Protein AF-A0A1E1MUQ5-F1 (afdb_monomer_lite)

Foldseek 3Di:
DDDPCVQWDPQQALQIWGPLQPQPAAQADPVQRFGDDDDPPDCRLVVCCVVFNDADWDDDRAAIEGAHPDADPPHRCDHRSGGYAYHHPPDDADQLAAPAQLAAQPDDALAQPADDGAQADGDLVSQLSQVVSCVVPAQFFKWKDFRAEIETEGDEPPVDDGDRNSDHCAYRNGGYGYHHDPDDSQVSNQVSPPDPQDDDQDFADPPRGAQHWDQDPQQWIKHFGIKMWGDDDDDPDDDDDDDRSSNTDITTTIDTRDGSPPDD

Sequence (264 aa):
MDSKSAKWENPSGWGARRVHDKAPFSLWDEKTRQYRMPSAKSDEMKWIQENFGDGEIGMSGWYIQIPTSTPPTPLPLTLGCTPVLFLAPGQDYWEPIPPLSYSNPRLPDPCPDIQWPGMTFPSPSQNSDILTALQSLANVKEIIYMPNRNIIVLDHGDGRTYGWKSLPGIVARRTALWHHDERAFEDVMRDLLEGDERRELLEGEEEIKQGSWDEQADGMSLLTFGRRCRKPERGGEKGGDEISYGEWEVSSISMVLGVVDETT

Radius of gyration: 19.78 Å; chains: 1; bounding box: 55×34×63 Å

Secondary structure (DSSP, 8-state):
--SGGGTEESTBSTT-EETT---SS--EETTTTEE-PPPTTSHHHHHHHHHH-SPPPEE-SS-EEEE-SS--SS--SEETTEEEEEE-TT--------SS--EETTSPPS-TT----TTS---HHHHHHHHHHHHTT--EEEEEE-SSEEEEEEPTTSS--PPTT-EESEETTEEEEEE-SSS-HHHHHHHHT-SS------EE-TT--TTBEEE-TTSEEEEEEEEEEE-----S-TTPPPPPGGG-EEEEEEEEEEE-----

pLDDT: mean 81.24, std 14.63, range [37.5, 97.44]

Organism: Rhynchosporium secalis (NCBI:txid38038)

Structure (mmCIF, N/CA/C/O backbone):
data_AF-A0A1E1MUQ5-F1
#
_entry.id   AF-A0A1E1MUQ5-F1
#
loop_
_atom_site.group_PDB
_atom_site.id
_atom_site.type_symbol
_atom_site.label_atom_id
_atom_site.label_alt_id
_atom_site.label_comp_id
_atom_site.label_asym_id
_atom_site.label_entity_id
_atom_site.label_seq_id
_atom_site.pdbx_PDB_ins_code
_atom_site.Cartn_x
_atom_site.Cartn_y
_atom_site.Cartn_z
_atom_site.occupancy
_atom_site.B_iso_or_equiv
_atom_site.auth_seq_id
_atom_site.auth_comp_id
_atom_site.auth_asym_id
_atom_site.auth_atom_id
_atom_site.pdbx_PDB_model_num
ATOM 1 N N . MET A 1 1 ? 27.981 11.235 4.464 1.00 38.78 1 MET A N 1
ATOM 2 C CA . MET A 1 1 ? 27.262 12.108 3.517 1.00 38.78 1 MET A CA 1
ATOM 3 C C . MET A 1 1 ? 28.204 12.261 2.330 1.00 38.78 1 MET A C 1
ATOM 5 O O . MET A 1 1 ? 29.230 12.890 2.511 1.00 38.78 1 MET A O 1
ATOM 9 N N . ASP A 1 2 ? 28.109 11.554 1.203 1.00 39.59 2 ASP A N 1
ATOM 10 C CA . ASP A 1 2 ? 26.955 10.977 0.511 1.00 39.59 2 ASP A CA 1
ATOM 11 C C . ASP A 1 2 ? 27.385 9.787 -0.372 1.00 39.59 2 ASP A C 1
ATOM 13 O O . ASP A 1 2 ? 28.144 9.971 -1.318 1.00 39.59 2 ASP A O 1
ATOM 17 N N . SER A 1 3 ? 26.893 8.573 -0.098 1.00 48.72 3 SER A N 1
ATOM 18 C CA . SER A 1 3 ? 26.922 7.463 -1.075 1.00 48.72 3 SER A CA 1
ATOM 19 C C . SER A 1 3 ? 25.519 7.074 -1.557 1.00 48.72 3 SER A C 1
ATOM 21 O O . SER A 1 3 ? 25.372 6.600 -2.679 1.00 48.72 3 SER A O 1
ATOM 23 N N . LYS A 1 4 ? 24.470 7.355 -0.765 1.00 49.81 4 LYS A N 1
ATOM 24 C CA . LYS A 1 4 ? 23.070 7.100 -1.149 1.00 49.81 4 LYS A CA 1
ATOM 25 C C . LYS A 1 4 ? 22.570 8.018 -2.284 1.00 49.81 4 LYS A C 1
ATOM 27 O O . LYS A 1 4 ? 21.715 7.594 -3.052 1.00 49.81 4 LYS A O 1
ATOM 32 N N . SER A 1 5 ? 23.115 9.234 -2.448 1.00 53.44 5 SER A N 1
ATOM 33 C CA . SER A 1 5 ? 22.655 10.184 -3.485 1.00 53.44 5 SER A CA 1
ATOM 34 C C . SER A 1 5 ? 23.069 9.817 -4.915 1.00 53.44 5 SER A C 1
ATOM 36 O O . SER A 1 5 ? 22.445 10.283 -5.860 1.00 53.44 5 SER A O 1
ATOM 38 N N . ALA A 1 6 ? 24.091 8.973 -5.099 1.00 65.94 6 ALA A N 1
ATOM 39 C CA . ALA A 1 6 ? 24.572 8.603 -6.434 1.00 65.94 6 ALA A CA 1
ATOM 40 C C . ALA A 1 6 ? 23.678 7.565 -7.136 1.00 65.94 6 ALA A C 1
ATOM 42 O O . ALA A 1 6 ? 23.732 7.429 -8.357 1.00 65.94 6 ALA A O 1
ATOM 43 N N . LYS A 1 7 ? 22.870 6.822 -6.370 1.00 83.44 7 LYS A N 1
ATOM 44 C CA . LYS A 1 7 ? 22.065 5.700 -6.876 1.00 83.44 7 LYS A CA 1
ATOM 45 C C . LYS A 1 7 ? 20.596 6.046 -7.084 1.00 83.44 7 LYS A C 1
ATOM 47 O O . LYS A 1 7 ? 19.920 5.359 -7.846 1.00 83.44 7 LYS A O 1
ATOM 52 N N . TRP A 1 8 ? 20.116 7.099 -6.430 1.00 86.75 8 TRP A N 1
ATOM 53 C CA . TRP A 1 8 ? 18.714 7.486 -6.424 1.00 86.75 8 TRP A CA 1
ATOM 54 C C . TRP A 1 8 ? 18.555 8.974 -6.679 1.00 86.75 8 TRP A C 1
ATOM 56 O O . TRP A 1 8 ? 19.151 9.807 -5.997 1.00 86.75 8 TRP A O 1
ATOM 66 N N . GLU A 1 9 ? 17.652 9.306 -7.585 1.00 87.50 9 GLU A N 1
ATOM 67 C CA . GLU A 1 9 ? 17.048 10.624 -7.633 1.00 87.50 9 GLU A CA 1
ATOM 68 C C . GLU A 1 9 ? 15.865 10.625 -6.662 1.00 87.50 9 GLU A C 1
ATOM 70 O O . GLU A 1 9 ? 14.945 9.818 -6.782 1.00 87.50 9 GLU A O 1
ATOM 75 N N . ASN A 1 10 ? 15.890 11.542 -5.695 1.00 80.88 10 ASN A N 1
ATOM 76 C CA . ASN A 1 10 ? 14.795 11.768 -4.749 1.00 80.88 10 ASN A CA 1
ATOM 77 C C . ASN A 1 10 ? 14.410 10.540 -3.873 1.00 80.88 10 ASN A C 1
ATOM 79 O O . ASN A 1 10 ? 13.231 10.199 -3.787 1.00 80.88 10 ASN A O 1
ATOM 83 N N . PRO A 1 11 ? 15.365 9.883 -3.176 1.00 78.25 11 PRO A N 1
ATOM 84 C CA . PRO A 1 11 ? 15.139 8.607 -2.470 1.00 78.25 11 PRO A CA 1
ATOM 85 C C . PRO A 1 11 ? 14.120 8.656 -1.320 1.00 78.25 11 PRO A C 1
ATOM 87 O O . PRO A 1 11 ? 13.684 7.613 -0.843 1.00 78.25 11 PRO A O 1
ATOM 90 N N . SER A 1 12 ? 13.756 9.848 -0.840 1.00 77.00 12 SER A N 1
ATOM 91 C CA . SER A 1 12 ? 12.878 10.043 0.323 1.00 77.00 12 SER A CA 1
ATOM 92 C C . SER A 1 12 ? 11.396 10.200 -0.035 1.00 77.00 12 SER A C 1
ATOM 94 O O . SER A 1 12 ? 10.663 10.891 0.679 1.00 77.00 12 SER A O 1
ATOM 96 N N . GLY A 1 13 ? 10.939 9.625 -1.148 1.00 83.44 13 GLY A N 1
ATOM 97 C CA . GLY A 1 13 ? 9.541 9.752 -1.533 1.00 83.44 13 GLY A CA 1
ATOM 98 C C . GLY A 1 13 ? 9.112 8.890 -2.709 1.00 83.44 13 GLY A C 1
ATOM 99 O O . GLY A 1 13 ? 9.912 8.328 -3.445 1.00 83.44 13 GLY A O 1
ATOM 100 N N . TRP A 1 14 ? 7.799 8.853 -2.905 1.00 88.50 14 TRP A N 1
ATOM 101 C CA . TRP A 1 14 ? 7.129 8.020 -3.901 1.00 88.50 14 TRP A CA 1
ATOM 102 C C . TRP A 1 14 ? 7.519 8.297 -5.361 1.00 88.50 14 TRP A C 1
ATOM 104 O O . TRP A 1 14 ? 7.331 7.446 -6.211 1.00 88.50 14 TRP A O 1
ATOM 114 N N . GLY A 1 15 ? 8.103 9.455 -5.665 1.00 90.56 15 GLY A N 1
ATOM 115 C CA . GLY A 1 15 ? 8.639 9.756 -6.995 1.00 90.56 15 GLY A CA 1
ATOM 116 C C . GLY A 1 15 ? 10.102 9.355 -7.199 1.00 90.56 15 GLY A C 1
ATOM 117 O O . GLY A 1 15 ? 10.718 9.849 -8.145 1.00 90.56 15 GLY A O 1
ATOM 118 N N . ALA A 1 16 ? 10.687 8.556 -6.301 1.00 91.75 16 ALA A N 1
ATOM 119 C CA . ALA A 1 16 ? 12.088 8.165 -6.389 1.00 91.75 16 ALA A CA 1
ATOM 120 C C . ALA A 1 16 ? 12.381 7.443 -7.709 1.00 91.75 16 ALA A C 1
ATOM 122 O O . ALA A 1 16 ? 11.600 6.612 -8.174 1.00 91.75 16 ALA A O 1
ATOM 123 N N . ARG A 1 17 ? 13.538 7.742 -8.299 1.00 93.06 17 ARG A N 1
ATOM 124 C CA . ARG A 1 17 ? 14.027 7.078 -9.507 1.00 93.06 17 ARG A CA 1
ATOM 125 C C . ARG A 1 17 ? 15.388 6.468 -9.242 1.00 93.06 17 ARG A C 1
ATOM 127 O O . ARG A 1 17 ? 16.323 7.166 -8.850 1.00 93.06 17 ARG A O 1
ATOM 134 N N . ARG A 1 18 ? 15.515 5.169 -9.483 1.00 91.06 18 ARG A N 1
ATOM 135 C CA . ARG A 1 18 ? 16.802 4.480 -9.418 1.00 91.06 18 ARG A CA 1
ATOM 136 C C . ARG A 1 18 ? 17.665 4.845 -10.623 1.00 91.06 18 ARG A C 1
ATOM 138 O O . ARG A 1 18 ? 17.168 5.000 -11.730 1.00 91.06 18 ARG A O 1
ATOM 145 N N . VAL A 1 19 ? 18.983 4.859 -10.458 1.00 90.62 19 VAL A N 1
ATOM 146 C CA . VAL A 1 19 ? 19.954 5.103 -11.544 1.00 90.62 19 VAL A CA 1
ATOM 147 C C . VAL A 1 19 ? 19.811 4.149 -12.745 1.00 90.62 19 VAL A C 1
ATOM 149 O O . VAL A 1 19 ? 20.173 4.494 -13.875 1.00 90.62 19 VAL A O 1
ATOM 152 N N . HIS A 1 20 ? 19.282 2.947 -12.521 1.00 90.62 20 HIS A N 1
ATOM 153 C CA . HIS A 1 20 ? 19.051 1.928 -13.547 1.00 90.62 20 HIS A CA 1
ATOM 154 C C . HIS A 1 20 ? 17.674 2.043 -14.221 1.00 90.62 20 HIS A C 1
ATOM 156 O O . HIS A 1 20 ? 17.444 1.393 -15.236 1.00 90.62 20 HIS A O 1
ATOM 162 N N . ASP A 1 21 ? 16.798 2.924 -13.739 1.00 93.19 21 ASP A N 1
ATOM 163 C CA . ASP A 1 21 ? 15.549 3.280 -14.405 1.00 93.19 21 ASP A CA 1
ATOM 164 C C . ASP A 1 21 ? 15.837 4.175 -15.620 1.00 93.19 21 ASP A C 1
ATOM 166 O O . ASP A 1 21 ? 16.020 5.392 -15.516 1.00 93.19 21 ASP A O 1
ATOM 170 N N . LYS A 1 22 ? 15.917 3.543 -16.796 1.00 93.94 22 LYS A N 1
ATOM 171 C CA . LYS A 1 22 ? 16.222 4.205 -18.075 1.00 93.94 22 LYS A CA 1
ATOM 172 C C . LYS A 1 22 ? 14.990 4.707 -18.824 1.00 93.94 22 LYS A C 1
ATOM 174 O O . LYS A 1 22 ? 15.135 5.176 -19.953 1.00 93.94 22 LYS A O 1
ATOM 179 N N . ALA A 1 23 ? 13.797 4.622 -18.235 1.00 95.00 23 ALA A N 1
ATOM 180 C CA . ALA A 1 23 ? 12.585 5.041 -18.922 1.00 95.00 23 ALA A CA 1
ATOM 181 C C . ALA A 1 23 ? 12.625 6.549 -19.224 1.00 95.00 23 ALA A C 1
ATOM 183 O O . ALA A 1 23 ? 12.815 7.346 -18.300 1.00 95.00 23 ALA A O 1
ATOM 184 N N . PRO A 1 24 ? 12.383 6.976 -20.478 1.00 94.38 24 PRO A N 1
ATOM 185 C CA . PRO A 1 24 ? 12.421 8.388 -20.867 1.00 94.38 24 PRO A CA 1
ATOM 186 C C . PRO A 1 24 ? 11.175 9.179 -20.417 1.00 94.38 24 PRO A C 1
ATOM 188 O O . PRO A 1 24 ? 10.951 10.302 -20.864 1.00 94.38 24 PRO A O 1
ATOM 191 N N . PHE A 1 25 ? 10.343 8.594 -19.556 1.00 94.50 25 PHE A N 1
ATOM 192 C CA . PHE A 1 25 ? 9.072 9.133 -19.079 1.00 94.50 25 PHE A CA 1
ATOM 193 C C . PHE A 1 25 ? 8.923 8.932 -17.565 1.00 94.50 25 PHE A C 1
ATOM 195 O O . PHE A 1 25 ? 9.658 8.158 -16.951 1.00 94.50 25 PHE A O 1
ATOM 202 N N . SER A 1 26 ? 7.954 9.628 -16.963 1.00 94.44 26 SER A N 1
ATOM 203 C CA . SER A 1 26 ? 7.539 9.434 -15.568 1.00 94.44 26 SER A CA 1
ATOM 204 C C . SER A 1 26 ? 6.118 8.885 -15.508 1.00 94.44 26 SER A C 1
ATOM 206 O O . SER A 1 26 ? 5.198 9.456 -16.100 1.00 94.44 26 SER A O 1
ATOM 208 N N . LEU A 1 27 ? 5.947 7.799 -14.768 1.00 95.00 27 LEU A N 1
ATOM 209 C CA . LEU A 1 27 ? 4.675 7.210 -14.363 1.00 95.00 27 LEU A CA 1
ATOM 210 C C . LEU A 1 27 ? 4.219 7.722 -12.983 1.00 95.00 27 LEU A C 1
ATOM 212 O O . LEU A 1 27 ? 3.084 7.472 -12.590 1.00 95.00 27 LEU A O 1
ATOM 216 N N . TRP A 1 28 ? 5.062 8.485 -12.280 1.00 93.69 28 TRP A N 1
ATOM 217 C CA . TRP A 1 28 ? 4.682 9.256 -11.096 1.00 93.69 28 TRP A CA 1
ATOM 218 C C . TRP A 1 28 ? 4.167 10.647 -11.487 1.00 93.69 28 TRP A C 1
ATOM 220 O O . TRP A 1 28 ? 4.841 11.383 -12.220 1.00 93.69 28 TRP A O 1
ATOM 230 N N . ASP A 1 29 ? 2.991 11.017 -10.977 1.00 91.25 29 ASP A N 1
ATOM 231 C CA . ASP A 1 29 ? 2.430 12.367 -11.062 1.00 91.25 29 ASP A CA 1
ATOM 232 C C . ASP A 1 29 ? 2.528 13.065 -9.698 1.00 91.25 29 ASP A C 1
ATOM 234 O O . ASP A 1 29 ? 1.773 12.780 -8.769 1.00 91.25 29 ASP A O 1
ATOM 238 N N . GLU A 1 30 ? 3.444 14.030 -9.598 1.00 88.25 30 GLU A N 1
ATOM 239 C CA . GLU A 1 30 ? 3.687 14.801 -8.374 1.00 88.25 30 GLU A CA 1
ATOM 240 C C . GLU A 1 30 ? 2.466 15.625 -7.932 1.00 88.25 30 GLU A C 1
ATOM 242 O O . GLU A 1 30 ? 2.252 15.837 -6.739 1.00 88.25 30 GLU A O 1
ATOM 247 N N . LYS A 1 31 ? 1.637 16.092 -8.876 1.00 89.06 31 LYS A N 1
ATOM 248 C CA . LYS A 1 31 ? 0.487 16.954 -8.563 1.00 89.06 31 LYS A CA 1
ATOM 249 C C . LYS A 1 31 ? -0.648 16.154 -7.952 1.00 89.06 31 LYS A C 1
ATOM 251 O O . LYS A 1 31 ? -1.272 16.608 -6.995 1.00 89.06 31 LYS A O 1
ATOM 256 N N . THR A 1 32 ? -0.940 14.991 -8.527 1.00 88.38 32 THR A N 1
ATOM 257 C CA . THR A 1 32 ? -2.010 14.114 -8.033 1.00 88.38 32 THR A CA 1
ATOM 258 C C . THR A 1 32 ? -1.522 13.162 -6.946 1.00 88.38 32 THR A C 1
ATOM 260 O O . THR A 1 32 ? -2.349 12.611 -6.218 1.00 88.38 32 THR A O 1
ATOM 263 N N . ARG A 1 33 ? -0.197 13.026 -6.783 1.00 88.44 33 ARG A N 1
ATOM 264 C CA . ARG A 1 33 ? 0.477 12.060 -5.908 1.00 88.44 33 ARG A CA 1
ATOM 265 C C . ARG A 1 33 ? 0.021 10.636 -6.206 1.00 88.44 33 ARG A C 1
ATOM 267 O O . ARG A 1 33 ? -0.370 9.904 -5.298 1.00 88.44 33 ARG A O 1
ATOM 274 N N . GLN A 1 34 ? 0.005 10.269 -7.483 1.00 90.19 34 GLN A N 1
ATOM 275 C CA . GLN A 1 34 ? -0.446 8.958 -7.941 1.00 90.19 34 GLN A CA 1
ATOM 276 C C . GLN A 1 34 ? 0.510 8.381 -8.976 1.00 90.19 34 GLN A C 1
ATOM 278 O O . GLN A 1 34 ? 1.071 9.102 -9.804 1.00 90.19 34 GLN A O 1
ATOM 283 N N . TYR A 1 35 ? 0.642 7.058 -8.948 1.00 92.31 35 TYR A N 1
ATOM 284 C CA . TYR A 1 35 ? 1.174 6.320 -10.083 1.00 92.31 35 TYR A CA 1
ATOM 285 C C . TYR A 1 35 ? 0.084 6.102 -11.123 1.00 92.31 35 TYR A C 1
ATOM 287 O O . TYR A 1 35 ? -1.099 5.966 -10.793 1.00 92.31 35 TYR A O 1
ATOM 295 N N . ARG A 1 36 ? 0.492 6.029 -12.385 1.00 92.06 36 ARG A N 1
ATOM 296 C CA . ARG A 1 36 ? -0.392 5.711 -13.504 1.00 92.06 36 ARG A CA 1
ATOM 297 C C . ARG A 1 36 ? 0.139 4.535 -14.303 1.00 92.06 36 ARG A C 1
ATOM 299 O O . ARG A 1 36 ? 1.346 4.330 -14.409 1.00 92.06 36 ARG A O 1
ATOM 306 N N . MET A 1 37 ? -0.785 3.846 -14.965 1.00 91.44 37 MET A N 1
ATOM 307 C CA . MET A 1 37 ? -0.412 2.889 -15.995 1.00 91.44 37 MET A CA 1
ATOM 308 C C . MET A 1 37 ? 0.312 3.603 -17.145 1.00 91.44 37 MET A C 1
ATOM 310 O O . MET A 1 37 ? -0.060 4.735 -17.501 1.00 91.44 37 MET A O 1
ATOM 314 N N . PRO A 1 38 ? 1.304 2.948 -17.771 1.00 90.56 38 PRO A N 1
ATOM 315 C CA . PRO A 1 38 ? 1.787 3.373 -19.076 1.00 90.56 38 PRO A CA 1
ATOM 316 C C . PRO A 1 38 ? 0.614 3.391 -20.060 1.00 90.56 38 PRO A C 1
ATOM 318 O O . PRO A 1 38 ? -0.246 2.506 -20.056 1.00 90.56 38 PRO A O 1
ATOM 321 N N . SER A 1 39 ? 0.536 4.428 -20.890 1.00 87.06 39 SER A N 1
ATOM 322 C CA . SER A 1 39 ? -0.583 4.544 -21.824 1.00 87.06 39 SER A CA 1
ATOM 323 C C . SER A 1 39 ? -0.476 3.483 -22.923 1.00 87.06 39 SER A C 1
ATOM 325 O O . SER A 1 39 ? 0.513 3.410 -23.644 1.00 87.06 39 SER A O 1
ATOM 327 N N . ALA A 1 40 ? -1.535 2.693 -23.114 1.00 77.25 40 ALA A N 1
ATOM 328 C CA . ALA A 1 40 ? -1.569 1.632 -24.128 1.00 77.25 40 ALA A CA 1
ATOM 329 C C . ALA A 1 40 ? -1.416 2.142 -25.577 1.00 77.25 40 ALA A C 1
ATOM 331 O O . ALA A 1 40 ? -1.163 1.360 -26.487 1.00 77.25 40 ALA A O 1
ATOM 332 N N . LYS A 1 41 ? -1.611 3.447 -25.810 1.00 72.69 41 LYS A N 1
ATOM 333 C CA . LYS A 1 41 ? -1.502 4.088 -27.132 1.00 72.69 41 LYS A CA 1
ATOM 334 C C . LYS A 1 41 ? -0.262 4.976 -27.268 1.00 72.69 41 LYS A C 1
ATOM 336 O O . LYS A 1 41 ? -0.157 5.689 -28.262 1.00 72.69 41 LYS A O 1
ATOM 341 N N . SER A 1 42 ? 0.611 5.008 -26.263 1.00 79.19 42 SER A N 1
ATOM 342 C CA . SER A 1 42 ? 1.819 5.832 -26.273 1.00 79.19 42 SER A CA 1
ATOM 343 C C . SER A 1 42 ? 3.061 5.003 -26.586 1.00 79.19 42 SER A C 1
ATOM 345 O O . SER A 1 42 ? 3.070 3.776 -26.470 1.00 79.19 42 SER A O 1
ATOM 347 N N . ASP A 1 43 ? 4.142 5.710 -26.910 1.00 90.44 43 ASP A N 1
ATOM 348 C CA . ASP A 1 43 ? 5.480 5.132 -27.023 1.00 90.44 43 ASP A CA 1
ATOM 349 C C . ASP A 1 43 ? 5.982 4.535 -25.691 1.00 90.44 43 ASP A C 1
ATOM 351 O O . ASP A 1 43 ? 6.966 3.807 -25.690 1.00 90.44 43 ASP A O 1
ATOM 355 N N . GLU A 1 44 ? 5.307 4.789 -24.560 1.00 93.75 44 GLU A N 1
ATOM 356 C CA . GLU A 1 44 ? 5.687 4.250 -23.246 1.00 93.75 44 GLU A CA 1
ATOM 357 C C . GLU A 1 44 ? 5.483 2.737 -23.186 1.00 93.75 44 GLU A C 1
ATOM 359 O O . GLU A 1 44 ? 6.395 2.014 -22.797 1.00 93.75 44 GLU A O 1
ATOM 364 N N . MET A 1 45 ? 4.303 2.251 -23.599 1.00 91.31 45 MET A N 1
ATOM 365 C CA . MET A 1 45 ? 4.012 0.814 -23.603 1.00 91.31 45 MET A CA 1
ATOM 366 C C . MET A 1 45 ? 4.939 0.080 -24.570 1.00 91.31 45 MET A C 1
ATOM 368 O O . MET A 1 45 ? 5.499 -0.957 -24.228 1.00 91.31 45 MET A O 1
ATOM 372 N N . LYS A 1 46 ? 5.160 0.670 -25.749 1.00 91.19 46 LYS A N 1
ATOM 373 C CA . LYS A 1 46 ? 6.091 0.136 -26.741 1.00 91.19 46 LYS A CA 1
ATOM 374 C C . LYS A 1 46 ? 7.517 0.061 -26.190 1.00 91.19 46 LYS A C 1
ATOM 376 O O . LYS A 1 46 ? 8.159 -0.972 -26.323 1.00 91.19 46 LYS A O 1
ATOM 381 N N . TRP A 1 47 ? 7.989 1.115 -25.525 1.00 93.94 47 TRP A N 1
ATOM 382 C CA . TRP A 1 47 ? 9.312 1.126 -24.900 1.00 93.94 47 TRP A CA 1
ATOM 383 C C . TRP A 1 47 ? 9.438 0.042 -23.823 1.00 93.94 47 TRP A C 1
ATOM 385 O O . TRP A 1 47 ? 10.450 -0.651 -23.768 1.00 93.94 47 TRP A O 1
ATOM 395 N N . ILE A 1 48 ? 8.412 -0.147 -22.988 1.00 92.94 48 ILE A N 1
ATOM 396 C CA . ILE A 1 48 ? 8.403 -1.194 -21.954 1.00 92.94 48 ILE A CA 1
ATOM 397 C C . ILE A 1 48 ? 8.494 -2.584 -22.589 1.00 92.94 48 ILE A C 1
ATOM 399 O O . ILE A 1 48 ? 9.328 -3.383 -22.169 1.00 92.94 48 ILE A O 1
ATOM 403 N N . GLN A 1 49 ? 7.699 -2.842 -23.627 1.00 90.62 49 GLN A N 1
ATOM 404 C CA . GLN A 1 49 ? 7.710 -4.113 -24.354 1.00 90.62 49 GLN A CA 1
ATOM 405 C C . GLN A 1 49 ? 9.068 -4.391 -25.007 1.00 90.62 49 GLN A C 1
ATOM 407 O O . GLN A 1 49 ? 9.614 -5.483 -24.871 1.00 90.62 49 GLN A O 1
ATOM 412 N N . GLU A 1 50 ? 9.672 -3.380 -25.636 1.00 91.81 50 GLU A N 1
ATOM 413 C CA . GLU A 1 50 ? 10.998 -3.488 -26.257 1.00 91.81 50 GLU A CA 1
ATOM 414 C C . GLU A 1 50 ? 12.121 -3.780 -25.246 1.00 91.81 50 GLU A C 1
ATOM 416 O O . GLU A 1 50 ? 13.107 -4.421 -25.610 1.00 91.81 50 GLU A O 1
ATOM 421 N N . ASN A 1 51 ? 11.995 -3.326 -23.993 1.00 91.94 51 ASN A N 1
ATOM 422 C CA . ASN A 1 51 ? 13.044 -3.475 -22.975 1.00 91.94 51 ASN A CA 1
ATOM 423 C C . ASN A 1 51 ? 12.837 -4.673 -22.038 1.00 91.94 51 ASN A C 1
ATOM 425 O O . ASN A 1 51 ? 13.820 -5.202 -21.522 1.00 91.94 51 ASN A O 1
ATOM 429 N N . PHE A 1 52 ? 11.593 -5.097 -21.800 1.00 91.00 52 PHE A N 1
ATOM 430 C CA . PHE A 1 52 ? 11.277 -6.118 -20.792 1.00 91.00 52 PHE A CA 1
ATOM 431 C C . PHE A 1 52 ? 10.417 -7.279 -21.312 1.00 91.00 52 PHE A C 1
ATOM 433 O O . PHE A 1 52 ? 10.236 -8.263 -20.591 1.00 91.00 52 PHE A O 1
ATOM 440 N N . GLY A 1 53 ? 9.945 -7.213 -22.560 1.00 86.38 53 GLY A N 1
ATOM 441 C CA . GLY A 1 53 ? 9.150 -8.248 -23.221 1.00 86.38 53 GLY A CA 1
ATOM 442 C C . GLY A 1 53 ? 7.644 -7.964 -23.257 1.00 86.38 53 GLY A C 1
ATOM 443 O O . GLY A 1 53 ? 7.145 -7.017 -22.656 1.00 86.38 53 GLY A O 1
ATOM 444 N N . ASP A 1 54 ? 6.907 -8.827 -23.957 1.00 81.31 54 ASP A N 1
ATOM 445 C CA . ASP A 1 54 ? 5.484 -8.636 -24.290 1.00 81.31 54 ASP A CA 1
ATOM 446 C C . ASP A 1 54 ? 4.504 -9.132 -23.203 1.00 81.31 54 ASP A C 1
ATOM 448 O O . ASP A 1 54 ? 3.347 -9.445 -23.493 1.00 81.31 54 ASP A O 1
ATOM 452 N N . GLY A 1 55 ? 4.959 -9.251 -21.952 1.00 78.94 55 GLY A N 1
ATOM 453 C CA . GLY A 1 55 ? 4.125 -9.683 -20.829 1.00 78.94 55 GLY A CA 1
ATOM 454 C C . GLY A 1 55 ? 2.990 -8.699 -20.518 1.00 78.94 55 GLY A C 1
ATOM 455 O O . GLY A 1 55 ? 3.118 -7.491 -20.724 1.00 78.94 55 GLY A O 1
ATOM 456 N N . GLU A 1 56 ? 1.869 -9.206 -19.995 1.00 84.56 56 GLU A N 1
ATOM 457 C CA . GLU A 1 56 ? 0.779 -8.347 -19.523 1.00 84.56 56 GLU A CA 1
ATOM 458 C C . GLU A 1 56 ? 1.204 -7.626 -18.239 1.00 84.56 56 GLU A C 1
ATOM 460 O O . GLU A 1 56 ? 1.483 -8.250 -17.217 1.00 84.56 56 GLU A O 1
ATOM 465 N N . ILE A 1 57 ? 1.272 -6.297 -18.307 1.00 87.88 57 ILE A N 1
ATOM 466 C CA . ILE A 1 57 ? 1.685 -5.461 -17.181 1.00 87.88 57 ILE A CA 1
ATOM 467 C C . ILE A 1 57 ? 0.533 -5.338 -16.185 1.00 87.88 57 ILE A C 1
ATOM 469 O O . ILE A 1 57 ? -0.551 -4.860 -16.530 1.00 87.88 57 ILE A O 1
ATOM 473 N N . GLY A 1 58 ? 0.804 -5.690 -14.932 1.00 86.69 58 GLY A N 1
ATOM 474 C CA . GLY A 1 58 ? -0.080 -5.433 -13.798 1.00 86.69 58 GLY A CA 1
ATOM 475 C C . GLY A 1 58 ? 0.290 -4.138 -13.075 1.00 86.69 58 GLY A C 1
ATOM 476 O O . GLY A 1 58 ? 1.445 -3.715 -13.084 1.00 86.69 58 GLY A O 1
ATOM 477 N N . MET A 1 59 ? -0.673 -3.506 -12.403 1.00 86.25 59 MET A N 1
ATOM 478 C CA . MET A 1 59 ? -0.388 -2.391 -11.496 1.00 86.25 59 MET A CA 1
ATOM 479 C C . MET A 1 59 ? -1.243 -2.473 -10.241 1.00 86.25 59 MET A C 1
ATOM 481 O O . MET A 1 59 ? -2.472 -2.520 -10.290 1.00 86.25 59 MET A O 1
ATOM 485 N N . SER A 1 60 ? -0.546 -2.452 -9.113 1.00 81.81 60 SER A N 1
ATOM 486 C CA . SER A 1 60 ? -1.097 -2.238 -7.783 1.00 81.81 60 SER A CA 1
ATOM 487 C C . SER A 1 60 ? -1.312 -0.743 -7.547 1.00 81.81 60 SER A C 1
ATOM 489 O O . SER A 1 60 ? -0.845 0.116 -8.290 1.00 81.81 60 SER A O 1
ATOM 491 N N . GLY A 1 61 ? -1.968 -0.391 -6.445 1.00 79.25 61 GLY A N 1
ATOM 492 C CA . GLY A 1 61 ? -2.059 1.001 -6.010 1.00 79.25 61 GLY A CA 1
ATOM 493 C C . GLY A 1 61 ? -0.713 1.719 -5.794 1.00 79.25 61 GLY A C 1
ATOM 494 O O . GLY A 1 61 ? -0.730 2.933 -5.596 1.00 79.25 61 GLY A O 1
ATOM 495 N N . TRP A 1 62 ? 0.421 1.003 -5.773 1.00 84.69 62 TRP A N 1
ATOM 496 C CA . TRP A 1 62 ? 1.727 1.561 -5.397 1.00 84.69 62 TRP A CA 1
ATOM 497 C C . TRP A 1 62 ? 2.969 0.927 -6.061 1.00 84.69 62 TRP A C 1
ATOM 499 O O . TRP A 1 62 ? 4.081 1.348 -5.749 1.00 84.69 62 TRP A O 1
ATOM 509 N N . TYR A 1 63 ? 2.807 -0.036 -6.974 1.00 88.00 63 TYR A N 1
ATOM 510 C CA . TYR A 1 63 ? 3.893 -0.601 -7.791 1.00 88.00 63 TYR A CA 1
ATOM 511 C C . TYR A 1 63 ? 3.342 -1.184 -9.104 1.00 88.00 63 TYR A C 1
ATOM 513 O O . TYR A 1 63 ? 2.140 -1.435 -9.224 1.00 88.00 63 TYR A O 1
ATOM 521 N N . ILE A 1 64 ? 4.226 -1.446 -10.065 1.00 90.25 64 ILE A N 1
ATOM 522 C CA . ILE A 1 64 ? 3.947 -2.143 -11.329 1.00 90.25 64 ILE A CA 1
ATOM 523 C C . ILE A 1 64 ? 4.574 -3.541 -11.314 1.00 90.25 64 ILE A C 1
ATOM 525 O O . ILE A 1 64 ? 5.625 -3.751 -10.718 1.00 90.25 64 ILE A O 1
ATOM 529 N N . GLN A 1 65 ? 3.930 -4.494 -11.979 1.00 89.12 65 GLN A N 1
ATOM 530 C CA . GLN A 1 65 ? 4.425 -5.852 -12.196 1.00 89.12 65 GLN A CA 1
ATOM 531 C C . GLN A 1 65 ? 4.668 -6.084 -13.678 1.00 89.12 65 GLN A C 1
ATOM 533 O O . GLN A 1 65 ? 3.811 -5.764 -14.504 1.00 89.12 65 GLN A O 1
ATOM 538 N N . ILE A 1 66 ? 5.805 -6.689 -14.005 1.00 90.19 66 ILE A N 1
ATOM 539 C CA . ILE A 1 66 ? 6.155 -7.061 -15.373 1.00 90.19 66 ILE A CA 1
ATOM 540 C C . ILE A 1 66 ? 6.550 -8.537 -15.394 1.00 90.19 66 ILE A C 1
ATOM 542 O O . ILE A 1 66 ? 7.655 -8.884 -14.969 1.00 90.19 66 ILE A O 1
ATOM 546 N N . PRO A 1 67 ? 5.673 -9.422 -15.894 1.00 88.69 67 PRO A N 1
ATOM 547 C CA . PRO A 1 67 ? 6.038 -10.800 -16.176 1.00 88.69 67 PRO A CA 1
ATOM 548 C C . PRO A 1 67 ? 7.080 -10.854 -17.297 1.00 88.69 67 PRO A C 1
ATOM 550 O O . PRO A 1 67 ? 6.837 -10.366 -18.402 1.00 88.69 67 PRO A O 1
ATOM 553 N N . THR A 1 68 ? 8.237 -11.457 -17.037 1.00 88.31 68 THR A N 1
ATOM 554 C CA . THR A 1 68 ? 9.312 -11.594 -18.024 1.00 88.31 68 THR A CA 1
ATOM 555 C C . THR A 1 68 ? 10.163 -12.834 -17.768 1.00 88.31 68 THR A C 1
ATOM 557 O O . THR A 1 68 ? 10.501 -13.160 -16.634 1.00 88.31 68 THR A O 1
ATOM 560 N N . SER A 1 69 ? 10.537 -13.547 -18.835 1.00 87.69 69 SER A N 1
ATOM 561 C CA . SER A 1 69 ? 11.493 -14.664 -18.762 1.00 87.69 69 SER A CA 1
ATOM 562 C C . SER A 1 69 ? 12.951 -14.203 -18.699 1.00 87.69 69 SER A C 1
ATOM 564 O O . SER A 1 69 ? 13.846 -15.024 -18.517 1.00 87.69 69 SER A O 1
ATOM 566 N N . THR A 1 70 ? 13.201 -12.913 -18.915 1.00 86.69 70 THR A N 1
ATOM 567 C CA . THR A 1 70 ? 14.539 -12.321 -19.011 1.00 86.69 70 THR A CA 1
ATOM 568 C C . THR A 1 70 ? 14.578 -11.034 -18.184 1.00 86.69 70 THR A C 1
ATOM 570 O O . THR A 1 70 ? 14.570 -9.944 -18.763 1.00 86.69 70 THR A O 1
ATOM 573 N N . PRO A 1 71 ? 14.558 -11.134 -16.841 1.00 85.25 71 PRO A N 1
ATOM 574 C CA . PRO A 1 71 ? 14.615 -9.959 -15.982 1.00 85.25 71 PRO A CA 1
ATOM 575 C C . PRO A 1 71 ? 15.907 -9.162 -16.237 1.00 85.25 71 PRO A C 1
ATOM 577 O O . PRO A 1 71 ? 16.954 -9.755 -16.511 1.00 85.25 71 PRO A O 1
ATOM 580 N N . PRO A 1 72 ? 15.853 -7.821 -16.178 1.00 86.81 72 PRO A N 1
ATOM 581 C CA . PRO A 1 72 ? 17.019 -6.977 -16.419 1.00 86.81 72 PRO A CA 1
ATOM 582 C C . PRO A 1 72 ? 18.097 -7.172 -15.344 1.00 86.81 72 PRO A C 1
ATOM 584 O O . PRO A 1 72 ? 17.801 -7.371 -14.168 1.00 86.81 72 PRO A O 1
ATOM 587 N N . THR A 1 73 ? 19.365 -7.054 -15.739 1.00 85.06 73 THR A N 1
ATOM 588 C CA . THR A 1 73 ? 20.512 -7.054 -14.819 1.00 85.06 73 THR A CA 1
ATOM 589 C C . THR A 1 73 ? 21.421 -5.862 -15.147 1.00 85.06 73 THR A C 1
ATOM 591 O O . THR A 1 73 ? 21.894 -5.772 -16.283 1.00 85.06 73 THR A O 1
ATOM 594 N N . PRO A 1 74 ? 21.680 -4.939 -14.199 1.00 84.62 74 PRO A N 1
ATOM 595 C CA . PRO A 1 74 ? 21.121 -4.881 -12.843 1.00 84.62 74 PRO A CA 1
ATOM 596 C C . PRO A 1 74 ? 19.615 -4.568 -12.838 1.00 84.62 74 PRO A C 1
ATOM 598 O O . PRO A 1 74 ? 19.088 -3.976 -13.784 1.00 84.62 74 PRO A O 1
ATOM 601 N N . LEU A 1 75 ? 18.925 -4.949 -11.758 1.00 86.88 75 LEU A N 1
ATOM 602 C CA . LEU A 1 75 ? 17.501 -4.656 -11.591 1.00 86.88 75 LEU A CA 1
ATOM 603 C C . LEU A 1 75 ? 17.272 -3.140 -11.471 1.00 86.88 75 LEU A C 1
ATOM 605 O O . LEU A 1 75 ? 17.955 -2.467 -10.692 1.00 86.88 75 LEU A O 1
ATOM 609 N N . PRO A 1 76 ? 16.294 -2.575 -12.203 1.00 90.00 76 PRO A N 1
ATOM 610 C CA . PRO A 1 76 ? 16.049 -1.149 -12.168 1.00 90.00 76 PRO A CA 1
ATOM 611 C C . PRO A 1 76 ? 15.329 -0.703 -10.898 1.00 90.00 76 PRO A C 1
ATOM 613 O O . PRO A 1 76 ? 15.479 0.456 -10.547 1.00 90.00 76 PRO A O 1
ATOM 616 N N . LEU A 1 77 ? 14.594 -1.581 -10.195 1.00 89.88 77 LEU A N 1
ATOM 617 C CA . LEU A 1 77 ? 13.759 -1.314 -9.001 1.00 89.88 77 LEU A CA 1
ATOM 618 C C . LEU A 1 77 ? 12.634 -0.282 -9.180 1.00 89.88 77 LEU A C 1
ATOM 620 O O . LEU A 1 77 ? 11.590 -0.389 -8.538 1.00 89.88 77 LEU A O 1
ATOM 624 N N . THR A 1 78 ? 12.805 0.687 -10.075 1.00 94.06 78 THR A N 1
ATOM 625 C CA . THR A 1 78 ? 11.766 1.592 -10.550 1.00 94.06 78 THR A CA 1
ATOM 626 C C . THR A 1 78 ? 11.665 1.561 -12.073 1.00 94.06 78 THR A C 1
ATOM 628 O O . THR A 1 78 ? 12.639 1.310 -12.780 1.00 94.06 78 THR A O 1
ATOM 631 N N . LEU A 1 79 ? 10.471 1.841 -12.581 1.00 94.44 79 LEU A N 1
ATOM 632 C CA . LEU A 1 79 ? 10.159 2.090 -13.978 1.00 94.44 79 LEU A CA 1
ATOM 633 C C . LEU A 1 79 ? 9.443 3.435 -14.079 1.00 94.44 79 LEU A C 1
ATOM 635 O O . LEU A 1 79 ? 8.313 3.586 -13.609 1.00 94.44 79 LEU A O 1
ATOM 639 N N . GLY A 1 80 ? 10.092 4.426 -14.681 1.00 94.75 80 GLY A N 1
ATOM 640 C CA . GLY A 1 80 ? 9.554 5.775 -14.771 1.00 94.75 80 GLY A CA 1
ATOM 641 C C . GLY A 1 80 ? 9.155 6.342 -13.405 1.00 94.75 80 GLY A C 1
ATOM 642 O O . GLY A 1 80 ? 8.038 6.834 -13.268 1.00 94.75 80 GLY A O 1
ATOM 643 N N . CYS A 1 81 ? 10.022 6.248 -12.394 1.00 94.88 81 CYS A N 1
ATOM 644 C CA . CYS A 1 81 ? 9.736 6.647 -11.001 1.00 94.88 81 CYS A CA 1
ATOM 645 C C . CYS A 1 81 ? 8.672 5.801 -10.270 1.00 94.88 81 CYS A C 1
ATOM 647 O O . CYS A 1 81 ? 8.255 6.178 -9.181 1.00 94.88 81 CYS A O 1
ATOM 649 N N . THR A 1 82 ? 8.186 4.696 -10.845 1.00 93.62 82 THR A N 1
ATOM 650 C CA . THR A 1 82 ? 7.232 3.795 -10.171 1.00 93.62 82 THR A CA 1
ATOM 651 C C . THR A 1 82 ? 7.946 2.532 -9.716 1.00 93.62 82 THR A C 1
ATOM 653 O O . THR A 1 82 ? 8.641 1.940 -10.536 1.00 93.62 82 THR A O 1
ATOM 656 N N . PRO A 1 83 ? 7.785 2.077 -8.465 1.00 92.19 83 PRO A N 1
ATOM 657 C CA . PRO A 1 83 ? 8.313 0.792 -8.014 1.00 92.19 83 PRO A CA 1
ATOM 658 C C . PRO A 1 83 ? 7.920 -0.344 -8.971 1.00 92.19 83 PRO A C 1
ATOM 660 O O . PRO A 1 83 ? 6.756 -0.415 -9.372 1.00 92.19 83 PRO A O 1
ATOM 663 N N . VAL A 1 84 ? 8.860 -1.212 -9.355 1.00 90.31 84 VAL A N 1
ATOM 664 C CA . VAL A 1 84 ? 8.606 -2.307 -10.309 1.00 90.31 84 VAL A CA 1
ATOM 665 C C . VAL A 1 84 ? 9.054 -3.656 -9.755 1.00 90.31 84 VAL A C 1
ATOM 667 O O . VAL A 1 84 ? 10.151 -3.778 -9.218 1.00 90.31 84 VAL A O 1
ATOM 670 N N . LEU A 1 85 ? 8.195 -4.661 -9.918 1.00 87.69 85 LEU A N 1
ATOM 671 C CA . LEU A 1 85 ? 8.462 -6.073 -9.656 1.00 87.69 85 LEU A CA 1
ATOM 672 C C . LEU A 1 85 ? 8.545 -6.827 -10.985 1.00 87.69 85 LEU A C 1
ATOM 674 O O . LEU A 1 85 ? 7.640 -6.718 -11.817 1.00 87.69 85 LEU A O 1
ATOM 678 N N . PHE A 1 86 ? 9.602 -7.613 -11.174 1.00 86.94 86 PHE A N 1
ATOM 679 C CA . PHE A 1 86 ? 9.712 -8.533 -12.306 1.00 86.94 86 PHE A CA 1
ATOM 680 C C . PHE A 1 86 ? 9.312 -9.929 -11.851 1.00 86.94 86 PHE A C 1
ATOM 682 O O . PHE A 1 86 ? 9.860 -10.448 -10.888 1.00 86.94 86 PHE A O 1
ATOM 689 N N . LEU A 1 87 ? 8.344 -10.526 -12.538 1.00 85.00 87 LEU A N 1
ATOM 690 C CA . LEU A 1 87 ? 7.787 -11.829 -12.177 1.00 85.00 87 LEU A CA 1
ATOM 691 C C . LEU A 1 87 ? 8.151 -12.862 -13.239 1.00 85.00 87 LEU A C 1
ATOM 693 O O . LEU A 1 87 ? 8.261 -12.524 -14.420 1.00 85.00 87 LEU A O 1
ATOM 697 N N . ALA A 1 88 ? 8.277 -14.131 -12.855 1.00 83.94 88 ALA A N 1
ATOM 698 C CA . ALA A 1 88 ? 8.393 -15.193 -13.848 1.00 83.94 88 ALA A CA 1
ATOM 699 C C . ALA A 1 88 ? 7.089 -15.291 -14.676 1.00 83.94 88 ALA A C 1
ATOM 701 O O . ALA A 1 88 ? 6.000 -15.064 -14.140 1.00 83.94 88 ALA A O 1
ATOM 702 N N . PRO A 1 89 ? 7.136 -15.638 -15.978 1.00 83.00 89 PRO A N 1
ATOM 703 C CA . PRO A 1 89 ? 5.919 -15.771 -16.773 1.00 83.00 89 PRO A CA 1
ATOM 704 C C . PRO A 1 89 ? 4.977 -16.828 -16.187 1.00 83.00 89 PRO A C 1
ATOM 706 O O . PRO A 1 89 ? 5.386 -17.961 -15.938 1.00 83.00 89 PRO A O 1
ATOM 709 N N . GLY A 1 90 ? 3.709 -16.459 -15.989 1.00 77.50 90 GLY A N 1
ATOM 710 C CA . GLY A 1 90 ? 2.698 -17.332 -15.382 1.00 77.50 90 GLY A CA 1
ATOM 711 C C . GLY A 1 90 ? 2.757 -17.418 -13.853 1.00 77.50 90 GLY A C 1
ATOM 712 O O . GLY A 1 90 ? 1.978 -18.169 -13.275 1.00 77.50 90 GLY A O 1
ATOM 713 N N . GLN A 1 91 ? 3.648 -16.669 -13.198 1.00 78.94 91 GLN A N 1
ATOM 714 C CA . GLN A 1 91 ? 3.602 -16.485 -11.752 1.00 78.94 91 GLN A CA 1
ATOM 715 C C . GLN A 1 91 ? 2.410 -15.594 -11.399 1.00 78.94 91 GLN A C 1
ATOM 717 O O . GLN A 1 91 ? 2.357 -14.427 -11.791 1.00 78.94 91 GLN A O 1
ATOM 722 N N . ASP A 1 92 ? 1.469 -16.148 -10.640 1.00 68.31 92 ASP A N 1
ATOM 723 C CA . ASP A 1 92 ? 0.414 -15.356 -10.028 1.00 68.31 92 ASP A CA 1
ATOM 724 C C . ASP A 1 92 ? 1.025 -14.485 -8.928 1.00 68.31 92 ASP A C 1
ATOM 726 O O . ASP A 1 92 ? 1.723 -14.979 -8.042 1.00 68.31 92 ASP A O 1
ATOM 730 N N . TYR A 1 93 ? 0.740 -13.186 -8.966 1.00 68.81 93 TYR A N 1
ATOM 731 C CA . TYR A 1 93 ? 0.986 -12.303 -7.836 1.00 68.81 93 TYR A CA 1
ATOM 732 C C . TYR A 1 93 ? -0.345 -11.722 -7.388 1.00 68.81 93 TYR A C 1
ATOM 734 O O . TYR A 1 93 ? -1.023 -11.015 -8.139 1.00 68.81 93 TYR A O 1
ATOM 742 N N . TRP A 1 94 ? -0.679 -11.950 -6.124 1.00 66.12 94 TRP A N 1
ATOM 743 C CA . TRP A 1 94 ? -1.836 -11.345 -5.485 1.00 66.12 94 TRP A CA 1
ATOM 744 C C . TRP A 1 94 ? -1.369 -10.288 -4.495 1.00 66.12 94 TRP A C 1
ATOM 746 O O . TRP A 1 94 ? -0.486 -10.532 -3.677 1.00 66.12 94 TRP A O 1
ATOM 756 N N . GLU A 1 95 ? -1.970 -9.096 -4.553 1.00 69.50 95 GLU A N 1
ATOM 757 C CA . GLU A 1 95 ? -1.793 -8.144 -3.462 1.00 69.50 95 GLU A CA 1
ATOM 758 C C . GLU A 1 95 ? -2.216 -8.809 -2.148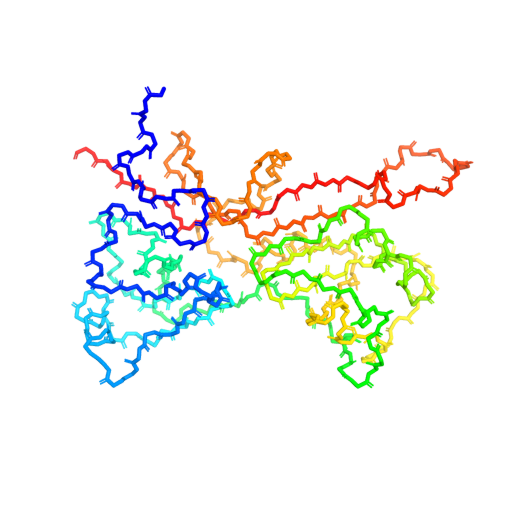 1.00 69.50 95 GLU A C 1
ATOM 760 O O . GLU A 1 95 ? -3.276 -9.444 -2.108 1.00 69.50 95 GLU A O 1
ATOM 765 N N . PRO A 1 96 ? -1.434 -8.652 -1.070 1.00 66.19 96 PRO A N 1
ATOM 766 C CA . PRO A 1 96 ? -1.726 -9.334 0.168 1.00 66.19 96 PRO A CA 1
ATOM 767 C C . PRO A 1 96 ? -2.919 -8.660 0.861 1.00 66.19 96 PRO A C 1
ATOM 769 O O . PRO A 1 96 ? -2.793 -7.684 1.601 1.00 66.19 96 PRO A O 1
ATOM 772 N N . ILE A 1 97 ? -4.118 -9.146 0.546 1.00 75.25 97 ILE A N 1
ATOM 773 C CA . ILE A 1 97 ? -5.388 -8.668 1.089 1.00 75.25 97 ILE A CA 1
ATOM 774 C C . ILE A 1 97 ? -5.997 -9.728 2.011 1.00 75.25 97 ILE A C 1
ATOM 776 O O . ILE A 1 97 ? -5.856 -10.923 1.745 1.00 75.25 97 ILE A O 1
ATOM 780 N N . PRO A 1 98 ? -6.708 -9.326 3.081 1.00 75.38 98 PRO A N 1
ATOM 781 C CA . PRO A 1 98 ? -7.418 -10.276 3.925 1.00 75.38 98 PRO A CA 1
ATOM 782 C C . PRO A 1 98 ? -8.397 -11.133 3.100 1.00 75.38 98 PRO A C 1
ATOM 784 O O . PRO A 1 98 ? -9.155 -10.581 2.296 1.00 75.38 98 PRO A O 1
ATOM 787 N N . PRO A 1 99 ? -8.435 -12.462 3.309 1.00 64.56 99 PRO A N 1
ATOM 788 C CA . PRO A 1 99 ? -9.262 -13.373 2.514 1.00 64.56 99 PRO A CA 1
ATOM 789 C C . PRO A 1 99 ? -10.766 -13.261 2.824 1.00 64.56 99 PRO A C 1
ATOM 791 O O . PRO A 1 99 ? -11.606 -13.709 2.042 1.00 64.56 99 PRO A O 1
ATOM 794 N N . LEU A 1 100 ? -11.130 -12.670 3.968 1.00 66.69 100 LEU A N 1
ATOM 795 C CA . LEU A 1 100 ? -12.503 -12.626 4.470 1.00 66.69 100 LEU A CA 1
ATOM 796 C C . LEU A 1 100 ? -13.200 -11.305 4.118 1.00 66.69 100 LEU A C 1
ATOM 798 O O . LEU A 1 100 ? -12.751 -10.212 4.454 1.00 66.69 100 LEU A O 1
ATOM 802 N N . SER A 1 101 ? -14.363 -11.401 3.470 1.00 76.69 101 SER A N 1
ATOM 803 C CA . SER A 1 101 ? -15.140 -10.234 3.034 1.00 76.69 101 SER A CA 1
ATOM 804 C C . SER A 1 101 ? -16.122 -9.758 4.118 1.00 76.69 101 SER A C 1
ATOM 806 O O . SER A 1 101 ? -17.344 -9.868 3.976 1.00 76.69 101 SER A O 1
ATOM 808 N N . TYR A 1 102 ? -15.598 -9.219 5.223 1.00 91.44 102 TYR A N 1
ATOM 809 C CA . TYR A 1 102 ? -16.424 -8.496 6.207 1.00 91.44 102 TYR A CA 1
ATOM 810 C C . TYR A 1 102 ? -16.827 -7.097 5.712 1.00 91.44 102 TYR A C 1
ATOM 812 O O . TYR A 1 102 ? -17.826 -6.542 6.167 1.00 91.44 102 TYR A O 1
ATOM 820 N N . SER A 1 103 ? -16.076 -6.539 4.759 1.00 93.38 103 SER A N 1
ATOM 821 C CA . SER A 1 103 ? -16.258 -5.191 4.216 1.00 93.38 103 SER A CA 1
ATOM 822 C C . SER A 1 103 ? -17.552 -5.028 3.419 1.00 93.38 103 SER A C 1
ATOM 824 O O . SER A 1 103 ? -17.797 -5.731 2.437 1.00 93.38 103 SER A O 1
ATOM 826 N 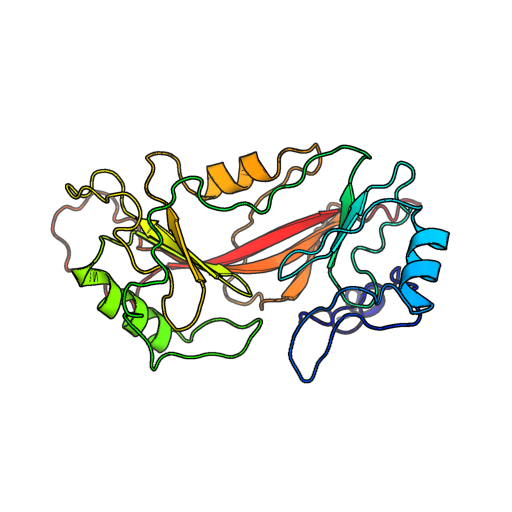N . ASN A 1 104 ? -18.346 -4.019 3.768 1.00 94.31 104 ASN A N 1
ATOM 827 C CA . ASN A 1 104 ? -19.555 -3.633 3.054 1.00 94.31 104 ASN A CA 1
ATOM 828 C C . ASN A 1 104 ? -19.515 -2.154 2.654 1.00 94.31 104 ASN A C 1
ATOM 830 O O . ASN A 1 104 ? -19.727 -1.286 3.503 1.00 94.31 104 ASN A O 1
ATOM 834 N N . PRO A 1 105 ? -19.309 -1.832 1.366 1.00 90.75 105 PRO A N 1
ATOM 835 C CA . PRO A 1 105 ? -19.203 -0.445 0.911 1.00 90.75 105 PRO A CA 1
ATOM 836 C C . PRO A 1 105 ? -20.527 0.333 0.993 1.00 90.75 105 PRO A C 1
ATOM 838 O O . PRO A 1 105 ? -20.550 1.518 0.683 1.00 90.75 105 PRO A O 1
ATOM 841 N N . ARG A 1 106 ? -21.641 -0.318 1.360 1.00 94.31 106 ARG A N 1
ATOM 842 C CA . ARG A 1 106 ? -22.947 0.336 1.540 1.00 94.31 106 ARG A CA 1
ATOM 843 C C . ARG A 1 106 ? -23.204 0.797 2.970 1.00 94.31 106 ARG A C 1
ATOM 845 O O . ARG A 1 106 ? -24.159 1.538 3.185 1.00 94.31 106 ARG A O 1
ATOM 852 N N . LEU A 1 107 ? -22.420 0.322 3.938 1.00 96.44 107 LEU A N 1
ATOM 853 C CA . LEU A 1 107 ? -22.507 0.835 5.299 1.00 96.44 107 LEU A CA 1
ATOM 854 C C . LEU A 1 107 ? -21.885 2.239 5.352 1.00 96.44 107 LEU A C 1
ATOM 856 O O . LEU A 1 107 ? -20.938 2.495 4.603 1.00 96.44 107 LEU A O 1
ATOM 860 N N . PRO A 1 108 ? -22.408 3.141 6.201 1.00 96.88 108 PRO A N 1
ATOM 861 C CA . PRO A 1 108 ? -21.838 4.472 6.365 1.00 96.88 108 PRO A CA 1
ATOM 862 C C . PRO A 1 108 ? -20.356 4.414 6.742 1.00 96.88 108 PRO A C 1
ATOM 864 O O . PRO A 1 108 ? -19.945 3.554 7.522 1.00 96.88 108 PRO A O 1
ATOM 867 N N . ASP A 1 109 ? -19.580 5.357 6.209 1.00 97.4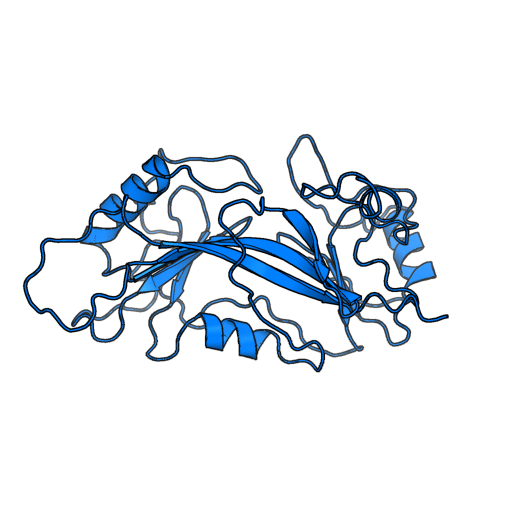4 109 ASP A N 1
ATOM 868 C CA . ASP A 1 109 ? -18.228 5.613 6.698 1.00 97.44 109 ASP A CA 1
ATOM 869 C C . ASP A 1 109 ? -18.334 6.128 8.144 1.00 97.44 109 ASP A C 1
ATOM 871 O O . ASP A 1 109 ? -19.034 7.122 8.364 1.00 97.44 109 ASP A O 1
ATOM 875 N N . PRO A 1 110 ? -17.698 5.474 9.131 1.00 97.06 110 PRO A N 1
ATOM 876 C CA . PRO A 1 110 ? -17.721 5.936 10.516 1.00 97.06 110 PRO A CA 1
ATOM 877 C C . PRO A 1 110 ? -16.959 7.256 10.719 1.00 97.06 110 PRO A C 1
ATOM 879 O O . PRO A 1 110 ? -17.182 7.930 11.721 1.00 97.06 110 PRO A O 1
ATOM 882 N N . CYS A 1 111 ? -16.092 7.645 9.776 1.00 95.44 111 CYS A N 1
ATOM 883 C CA . CYS A 1 111 ? -15.209 8.807 9.879 1.00 95.44 111 CYS A CA 1
ATOM 884 C C . CYS A 1 111 ? -15.216 9.677 8.604 1.00 95.44 111 CYS A C 1
ATOM 886 O O . CYS A 1 111 ? -14.147 9.941 8.047 1.00 95.44 111 CYS A O 1
ATOM 888 N N . PRO A 1 112 ? -16.373 10.153 8.110 1.00 95.56 112 PRO A N 1
ATOM 889 C CA . PRO A 1 112 ? -16.469 10.770 6.782 1.00 95.56 112 PRO A CA 1
ATOM 890 C C . PRO A 1 112 ? -15.697 12.095 6.657 1.00 95.56 112 PRO A C 1
ATOM 892 O O . PRO A 1 112 ? -15.316 12.489 5.550 1.00 95.56 112 PRO A O 1
ATOM 895 N N . ASP A 1 113 ? -15.457 12.763 7.786 1.00 95.81 113 ASP A N 1
ATOM 896 C CA . ASP A 1 113 ? -14.774 14.056 7.867 1.00 95.81 113 ASP A CA 1
ATOM 897 C C . ASP A 1 113 ? -13.251 13.921 8.019 1.00 95.81 113 ASP A C 1
ATOM 899 O O . ASP A 1 113 ? -12.516 14.899 7.867 1.00 95.81 113 ASP A O 1
ATOM 903 N N . ILE A 1 114 ? -12.750 12.711 8.292 1.00 94.50 114 ILE A N 1
ATOM 904 C CA . ILE A 1 114 ? -11.315 12.459 8.408 1.00 94.50 114 ILE A CA 1
ATOM 905 C C . ILE A 1 114 ? -10.746 12.223 7.012 1.00 94.50 114 ILE A C 1
ATOM 907 O O . ILE A 1 114 ? -11.117 11.282 6.311 1.00 94.50 114 ILE A O 1
ATOM 911 N N . GLN A 1 115 ? -9.798 13.071 6.620 1.00 91.25 115 GLN A N 1
ATOM 912 C CA . GLN A 1 115 ? -9.098 12.952 5.350 1.00 91.25 115 GLN A CA 1
ATOM 913 C C . GLN A 1 115 ? -7.626 13.333 5.503 1.00 91.25 115 GLN A C 1
ATOM 915 O O . GLN A 1 115 ? -7.269 14.280 6.204 1.00 91.25 115 GLN A O 1
ATOM 920 N N . TRP A 1 116 ? -6.767 12.613 4.791 1.00 91.00 116 TRP A N 1
ATOM 921 C CA . TRP A 1 116 ? -5.364 12.964 4.596 1.00 91.00 116 TRP A CA 1
ATOM 922 C C . TRP A 1 116 ? -4.966 12.749 3.129 1.00 91.00 116 TRP A C 1
ATOM 924 O O . TRP A 1 116 ? -5.663 12.018 2.411 1.00 91.00 116 TRP A O 1
ATOM 934 N N . PRO A 1 117 ? -3.883 13.393 2.655 1.00 88.19 117 PRO A N 1
ATOM 935 C CA . PRO A 1 117 ? -3.432 13.261 1.273 1.00 88.19 117 PRO A CA 1
ATOM 936 C C . PRO A 1 117 ? -3.191 11.811 0.823 1.00 88.19 117 PRO A C 1
ATOM 938 O O . PRO A 1 117 ? -2.928 10.904 1.616 1.00 88.19 117 PRO A O 1
ATOM 941 N N . GLY A 1 118 ? -3.274 11.588 -0.490 1.00 85.56 118 GLY A N 1
ATOM 942 C CA . GLY A 1 118 ? -2.854 10.327 -1.100 1.00 85.56 118 GLY A CA 1
ATOM 943 C C . GLY A 1 118 ? -1.372 10.063 -0.835 1.00 85.56 118 GLY A C 1
ATOM 944 O O . GLY A 1 118 ? -0.568 11.002 -0.785 1.00 85.56 118 GLY A O 1
ATOM 945 N N . MET A 1 119 ? -1.012 8.787 -0.671 1.00 86.50 119 MET A N 1
ATOM 946 C CA . MET A 1 119 ? 0.380 8.384 -0.446 1.00 86.50 119 MET A CA 1
ATOM 947 C C . MET A 1 119 ? 1.011 9.080 0.789 1.00 86.50 119 MET A C 1
ATOM 949 O O . MET A 1 119 ? 2.173 9.493 0.752 1.00 86.50 119 MET A O 1
ATOM 953 N N . THR A 1 120 ? 0.214 9.299 1.846 1.00 86.38 120 THR A N 1
ATOM 954 C CA . THR A 1 120 ? 0.649 9.721 3.192 1.00 86.38 120 THR A CA 1
ATOM 955 C C . THR A 1 120 ? -0.120 8.945 4.271 1.00 86.38 120 THR A C 1
ATOM 957 O O . THR A 1 120 ? -1.063 8.205 3.970 1.00 86.38 120 THR A O 1
ATOM 960 N N . PHE A 1 121 ? 0.238 9.164 5.540 1.00 86.19 121 PHE A N 1
ATOM 961 C CA . PHE A 1 121 ? -0.432 8.582 6.707 1.00 86.19 121 PHE A CA 1
ATOM 962 C C . PHE A 1 121 ? -1.323 9.584 7.445 1.00 86.19 121 PHE A C 1
ATOM 964 O O . PHE A 1 121 ? -1.081 10.792 7.342 1.00 86.19 121 PHE A O 1
ATOM 971 N N . PRO A 1 122 ? -2.312 9.096 8.218 1.00 90.69 122 PRO A N 1
ATOM 972 C CA . PRO A 1 122 ? -3.019 9.945 9.164 1.00 90.69 122 PRO A CA 1
ATOM 973 C C . PRO A 1 122 ? -2.063 10.475 10.242 1.00 90.69 122 PRO A C 1
ATOM 975 O O . PRO A 1 122 ? -1.071 9.829 10.605 1.00 90.69 122 PRO A O 1
ATOM 978 N N . SER A 1 123 ? -2.370 11.655 10.780 1.00 89.31 123 SER A N 1
ATOM 979 C CA . SER A 1 123 ? -1.719 12.157 11.992 1.00 89.31 123 SER A CA 1
ATOM 980 C C . SER A 1 123 ? -2.062 11.271 13.204 1.00 89.31 123 SER A C 1
ATOM 982 O O . SER A 1 123 ? -3.055 10.540 13.171 1.00 89.31 123 SER A O 1
ATOM 984 N N . PRO A 1 124 ? -1.299 11.350 14.310 1.00 87.88 124 PRO A N 1
ATOM 985 C CA . PRO A 1 124 ? -1.656 10.653 15.547 1.00 87.88 124 PRO A CA 1
ATOM 986 C C . PRO A 1 124 ? -3.075 10.976 16.039 1.00 87.88 124 PRO A C 1
ATOM 988 O O . PRO A 1 124 ? -3.798 10.073 16.444 1.00 87.88 124 PRO A O 1
ATOM 991 N N . SER A 1 125 ? -3.514 12.237 15.929 1.00 90.00 125 SER A N 1
ATOM 992 C CA . SER A 1 125 ? -4.880 12.629 16.301 1.00 90.00 125 SER A CA 1
ATOM 993 C C . SER A 1 125 ? -5.932 11.984 15.396 1.00 90.00 125 SER A C 1
ATOM 995 O O . SER A 1 125 ? -6.894 11.417 15.895 1.00 90.00 125 SER A O 1
ATOM 997 N N . GLN A 1 126 ? -5.708 11.983 14.077 1.00 93.38 126 GLN A N 1
ATOM 998 C CA . GLN A 1 126 ? -6.601 11.321 13.125 1.00 93.38 126 GLN A CA 1
ATOM 999 C C . GLN A 1 126 ? -6.681 9.814 13.385 1.00 93.38 126 GLN A C 1
ATOM 1001 O O . GLN A 1 126 ? -7.764 9.246 13.324 1.00 93.38 126 GLN A O 1
ATOM 1006 N N . ASN A 1 127 ? -5.558 9.162 13.703 1.00 92.94 127 ASN A N 1
ATOM 1007 C CA . ASN A 1 127 ? -5.543 7.749 14.079 1.00 92.94 127 ASN A CA 1
ATOM 1008 C C . ASN A 1 127 ? -6.393 7.486 15.334 1.00 92.94 127 ASN A C 1
ATOM 1010 O O . ASN A 1 127 ? -7.189 6.550 15.339 1.00 92.94 127 ASN A O 1
ATOM 1014 N N . SER A 1 128 ? -6.266 8.325 16.366 1.00 91.69 128 SER A N 1
ATOM 1015 C CA . SER A 1 128 ? -7.088 8.226 17.577 1.00 91.69 128 SER A CA 1
ATOM 1016 C C . SER A 1 128 ? -8.578 8.413 17.290 1.00 91.69 128 SER A C 1
ATOM 1018 O O . SER A 1 128 ? -9.394 7.643 17.797 1.00 91.69 128 SER A O 1
ATOM 1020 N N . ASP A 1 129 ? -8.942 9.380 16.446 1.00 93.88 129 ASP A N 1
ATOM 1021 C CA . ASP A 1 129 ? -10.336 9.622 16.060 1.00 93.88 129 ASP A CA 1
ATOM 1022 C C . ASP A 1 129 ? -10.913 8.436 15.267 1.00 93.88 129 ASP A C 1
ATOM 1024 O O . ASP A 1 129 ? -12.037 8.002 15.524 1.00 93.88 129 ASP A O 1
ATOM 1028 N N . ILE A 1 130 ? -10.122 7.855 14.352 1.00 95.38 130 ILE A N 1
ATOM 1029 C CA . ILE A 1 130 ? -10.491 6.636 13.617 1.00 95.38 130 ILE A CA 1
ATOM 1030 C C . ILE A 1 130 ? -10.748 5.490 14.591 1.00 95.38 130 ILE A C 1
ATOM 1032 O O . ILE A 1 130 ? -11.811 4.875 14.547 1.00 95.38 130 ILE A O 1
ATOM 1036 N N . LEU A 1 131 ? -9.803 5.205 15.486 1.00 94.19 131 LEU A N 1
ATOM 1037 C CA . LEU A 1 131 ? -9.928 4.104 16.440 1.00 94.19 131 LEU A CA 1
ATOM 1038 C C . LEU A 1 131 ? -11.133 4.287 17.374 1.00 94.19 131 LEU A C 1
ATOM 1040 O O . LEU A 1 131 ? -11.875 3.332 17.605 1.00 94.19 131 LEU A O 1
ATOM 1044 N N . THR A 1 132 ? -11.391 5.519 17.815 1.00 93.25 132 THR A N 1
ATOM 1045 C CA . THR A 1 132 ? -12.565 5.872 18.629 1.00 93.25 132 THR A CA 1
ATOM 1046 C C . THR A 1 132 ? -13.869 5.581 17.889 1.00 93.25 132 THR A C 1
ATOM 1048 O O . THR A 1 132 ? -14.773 4.954 18.441 1.00 93.25 132 THR A O 1
ATOM 1051 N N . ALA A 1 133 ? -13.972 5.973 16.619 1.00 94.69 133 ALA A N 1
ATOM 1052 C CA . ALA A 1 133 ? -15.167 5.710 15.822 1.00 94.69 133 ALA A CA 1
ATOM 1053 C C . ALA A 1 133 ? -15.398 4.206 15.578 1.00 94.69 133 ALA A C 1
ATOM 1055 O O . ALA A 1 133 ? -16.542 3.752 15.493 1.00 94.69 133 ALA A O 1
ATOM 1056 N N . LEU A 1 134 ? -14.322 3.417 15.500 1.00 94.62 134 LEU A N 1
ATOM 1057 C CA . LEU A 1 134 ? -14.391 1.970 15.293 1.00 94.62 134 LEU A CA 1
ATOM 1058 C C . LEU A 1 134 ? -14.708 1.168 16.564 1.00 94.62 134 LEU A C 1
ATOM 1060 O O . LEU A 1 134 ? -15.202 0.047 16.443 1.00 94.62 134 LEU A O 1
ATOM 1064 N N . GLN A 1 135 ? -14.492 1.724 17.761 1.00 90.50 135 GLN A N 1
ATOM 1065 C CA . GLN A 1 135 ? -14.646 1.029 19.052 1.00 90.50 135 GLN A CA 1
ATOM 1066 C C . GLN A 1 135 ? -16.033 0.381 19.230 1.00 90.50 135 GLN A C 1
ATOM 1068 O O . GLN A 1 135 ? -16.168 -0.745 19.724 1.00 90.50 135 GLN A O 1
ATOM 1073 N N . SER A 1 136 ? -17.086 1.076 18.784 1.00 88.62 136 SER A N 1
ATOM 1074 C CA . SER A 1 136 ? -18.466 0.573 18.858 1.00 88.62 136 SER A CA 1
ATOM 1075 C C . SER A 1 136 ? -18.758 -0.563 17.870 1.00 88.62 136 SER A C 1
ATOM 1077 O O . SER A 1 136 ? -19.680 -1.347 18.089 1.00 88.62 136 SER A O 1
ATOM 1079 N N . LEU A 1 137 ? -17.964 -0.679 16.804 1.00 92.25 137 LEU A N 1
ATOM 1080 C CA . LEU A 1 137 ? -18.189 -1.607 15.698 1.00 92.25 137 LEU A CA 1
ATOM 1081 C C . LEU A 1 137 ? -17.398 -2.901 15.876 1.00 92.25 137 LEU A C 1
ATOM 1083 O O . LEU A 1 137 ? -17.928 -3.985 15.639 1.00 92.25 137 LEU A O 1
ATOM 1087 N N . ALA A 1 138 ? -16.143 -2.800 16.308 1.00 91.75 138 ALA A N 1
ATOM 1088 C CA . ALA A 1 138 ? -15.247 -3.942 16.417 1.00 91.75 138 ALA A CA 1
ATOM 1089 C C . ALA A 1 138 ? -14.169 -3.729 17.484 1.00 91.75 138 ALA A C 1
ATOM 1091 O O . ALA A 1 138 ? -13.814 -2.596 17.813 1.00 91.75 138 ALA A O 1
ATOM 1092 N N . ASN A 1 139 ? -13.618 -4.826 18.000 1.00 91.12 139 ASN A N 1
ATOM 1093 C CA . ASN A 1 139 ? -12.434 -4.771 18.850 1.00 91.12 139 ASN A CA 1
ATOM 1094 C C . ASN A 1 139 ? -11.189 -4.761 17.964 1.00 91.12 139 ASN A C 1
ATOM 1096 O O . ASN A 1 139 ? -10.674 -5.802 17.562 1.00 91.12 139 ASN A O 1
ATOM 1100 N N . VAL A 1 140 ? -10.736 -3.560 17.618 1.00 92.69 140 VAL A N 1
ATOM 1101 C CA . VAL A 1 140 ? -9.545 -3.370 16.790 1.00 92.69 140 VAL A CA 1
ATOM 1102 C C . VAL A 1 140 ? -8.291 -3.658 17.618 1.00 92.69 140 VAL A C 1
ATOM 1104 O O . VAL A 1 140 ? -8.097 -3.076 18.687 1.00 92.69 140 VAL A O 1
ATOM 1107 N N . LYS A 1 141 ? -7.434 -4.543 17.108 1.00 91.44 141 LYS A N 1
ATOM 1108 C CA . LYS A 1 141 ? -6.094 -4.838 17.638 1.00 91.44 141 LYS A CA 1
ATOM 1109 C C . LYS A 1 141 ? -5.023 -3.998 16.943 1.00 91.44 141 LYS A C 1
ATOM 1111 O O . LYS A 1 141 ? -4.043 -3.598 17.568 1.00 91.44 141 LYS A O 1
ATOM 1116 N N . GLU A 1 142 ? -5.206 -3.740 15.653 1.00 92.06 142 GLU A N 1
ATOM 1117 C CA . GLU A 1 142 ? -4.223 -3.054 14.820 1.00 92.06 142 GLU A CA 1
ATOM 1118 C C . GLU A 1 142 ? -4.884 -2.425 13.585 1.00 92.06 142 GLU A C 1
ATOM 1120 O O . GLU A 1 142 ? -5.885 -2.927 13.071 1.00 92.06 142 GLU A O 1
ATOM 1125 N N . ILE A 1 143 ? -4.311 -1.325 13.092 1.00 93.50 143 ILE A N 1
ATOM 1126 C CA . ILE A 1 143 ? -4.631 -0.759 11.779 1.00 93.50 143 ILE A CA 1
ATOM 1127 C C . ILE A 1 143 ? -3.344 -0.595 10.978 1.00 93.50 143 ILE A C 1
ATOM 1129 O O . ILE A 1 143 ? -2.379 0.009 11.444 1.00 93.50 143 ILE A O 1
ATOM 1133 N N . ILE A 1 144 ? -3.365 -1.080 9.741 1.00 91.19 144 ILE A N 1
ATOM 1134 C CA . ILE A 1 144 ? -2.326 -0.857 8.744 1.00 91.19 144 ILE A CA 1
ATOM 1135 C C . ILE A 1 144 ? -2.855 0.121 7.701 1.00 91.19 144 ILE A C 1
ATOM 1137 O O . ILE A 1 144 ? -3.769 -0.182 6.928 1.00 91.19 144 ILE A O 1
ATOM 1141 N N . TYR A 1 145 ? -2.241 1.293 7.645 1.00 91.25 145 TYR A N 1
ATOM 1142 C CA . TYR A 1 145 ? -2.489 2.294 6.621 1.00 91.25 145 TYR A CA 1
ATOM 1143 C C . TYR A 1 145 ? -1.602 2.005 5.414 1.00 91.25 145 TYR A C 1
ATOM 1145 O O . TYR A 1 145 ? -0.388 2.198 5.459 1.00 91.25 145 TYR A O 1
ATOM 1153 N N . MET A 1 146 ? -2.212 1.552 4.323 1.00 87.31 146 MET A N 1
ATOM 1154 C CA . MET A 1 146 ? -1.570 1.381 3.022 1.00 87.31 146 MET A CA 1
ATOM 1155 C C . MET A 1 146 ? -1.871 2.591 2.119 1.00 87.31 146 MET A C 1
ATOM 1157 O O . MET A 1 146 ? -2.774 3.386 2.411 1.00 87.31 146 MET A O 1
ATOM 1161 N N . PRO A 1 147 ? -1.175 2.741 0.976 1.00 84.81 147 PRO A N 1
ATOM 1162 C CA . PRO A 1 147 ? -1.277 3.948 0.160 1.00 84.81 147 PRO A CA 1
ATOM 1163 C C . PRO A 1 147 ? -2.700 4.298 -0.297 1.00 84.81 147 PRO A C 1
ATOM 1165 O O . PRO A 1 147 ? -3.026 5.484 -0.335 1.00 84.81 147 PRO A O 1
ATOM 1168 N N . ASN A 1 148 ? -3.565 3.296 -0.526 1.00 80.62 148 ASN A N 1
ATOM 1169 C CA . ASN A 1 148 ? -4.956 3.475 -0.983 1.00 80.62 148 ASN A CA 1
ATOM 1170 C C . ASN A 1 148 ? -6.017 2.717 -0.156 1.00 80.62 148 ASN A C 1
ATOM 1172 O O . ASN A 1 148 ? -7.193 2.711 -0.521 1.00 80.62 148 ASN A O 1
ATOM 1176 N N . ARG A 1 149 ? -5.634 2.044 0.935 1.00 89.00 149 ARG A N 1
ATOM 1177 C CA . ARG A 1 149 ? -6.545 1.206 1.735 1.00 89.00 149 ARG A CA 1
ATOM 1178 C C . ARG A 1 149 ? -6.114 1.148 3.198 1.00 89.00 149 ARG A C 1
ATOM 1180 O O . ARG A 1 149 ? -4.947 1.372 3.501 1.00 89.00 149 ARG A O 1
ATOM 1187 N N . ASN A 1 150 ? -7.049 0.809 4.071 1.00 92.94 150 ASN A N 1
ATOM 1188 C CA . ASN A 1 150 ? -6.802 0.485 5.468 1.00 92.94 150 ASN A CA 1
ATOM 1189 C C . ASN A 1 150 ? -7.029 -1.021 5.643 1.00 92.94 150 ASN A C 1
ATOM 1191 O O . ASN A 1 150 ? -8.083 -1.522 5.242 1.00 92.94 150 ASN A O 1
ATOM 1195 N N . ILE A 1 151 ? -6.070 -1.731 6.234 1.00 92.88 151 ILE A N 1
ATOM 1196 C CA . ILE A 1 151 ? -6.303 -3.077 6.764 1.00 92.88 151 ILE A CA 1
ATOM 1197 C C . ILE A 1 151 ? -6.547 -2.934 8.259 1.00 92.88 151 ILE A C 1
ATOM 1199 O O . ILE A 1 151 ? -5.702 -2.407 8.974 1.00 92.88 151 ILE A O 1
ATOM 1203 N N . ILE A 1 152 ? -7.707 -3.369 8.728 1.00 94.62 152 ILE A N 1
ATOM 1204 C CA . ILE A 1 152 ? -8.101 -3.281 10.129 1.00 94.62 152 ILE A CA 1
ATOM 1205 C C . ILE A 1 152 ? -8.102 -4.694 10.693 1.00 94.62 152 ILE A C 1
ATOM 1207 O O . ILE A 1 152 ? -8.881 -5.549 10.271 1.00 94.62 152 ILE A O 1
ATOM 1211 N N . VAL A 1 153 ? -7.195 -4.942 11.626 1.00 93.25 153 VAL A N 1
ATOM 1212 C CA . VAL A 1 153 ? -6.994 -6.238 12.263 1.00 93.25 153 VAL A CA 1
ATOM 1213 C C . VAL A 1 153 ? -7.779 -6.257 13.565 1.00 93.25 153 VAL A C 1
ATOM 1215 O O . VAL A 1 153 ? -7.602 -5.396 14.432 1.00 93.25 153 VAL A O 1
ATOM 1218 N N . LEU A 1 154 ? -8.664 -7.236 13.691 1.00 92.12 154 LEU A N 1
ATOM 1219 C CA . LEU A 1 154 ? -9.490 -7.449 14.869 1.00 92.12 154 LEU A CA 1
ATOM 1220 C C . LEU A 1 154 ? -8.787 -8.378 15.853 1.00 92.12 154 LEU A C 1
ATOM 1222 O O . LEU A 1 154 ? -7.991 -9.230 15.458 1.00 92.12 154 LEU A O 1
ATOM 1226 N N . ASP A 1 155 ? -9.088 -8.207 17.135 1.00 88.50 155 ASP A N 1
ATOM 1227 C CA . ASP A 1 155 ? -8.653 -9.149 18.159 1.00 88.50 155 ASP A CA 1
ATOM 1228 C C . ASP A 1 155 ? -9.371 -10.494 17.967 1.00 88.50 155 ASP A C 1
ATOM 1230 O O . ASP A 1 155 ? -10.589 -10.537 17.782 1.00 88.50 155 ASP A O 1
ATOM 1234 N N . HIS A 1 156 ? -8.615 -11.591 17.967 1.00 81.56 156 HIS A N 1
ATOM 1235 C CA . HIS A 1 156 ? -9.181 -12.923 17.797 1.00 81.56 156 HIS A CA 1
ATOM 1236 C C . HIS A 1 156 ? -9.617 -13.475 19.156 1.00 81.56 156 HIS A C 1
ATOM 1238 O O . HIS A 1 156 ? -8.855 -13.465 20.121 1.00 81.56 156 HIS A O 1
ATOM 1244 N N . GLY A 1 157 ? -10.839 -14.003 19.237 1.00 78.31 157 GLY A N 1
ATOM 1245 C CA . GLY A 1 157 ? -11.401 -14.459 20.512 1.00 78.31 157 GLY A CA 1
ATOM 1246 C C . GLY A 1 157 ? -11.946 -13.318 21.374 1.00 78.31 157 GLY A C 1
ATOM 1247 O O . GLY A 1 157 ? -12.149 -13.488 22.575 1.00 78.31 157 GLY A O 1
ATOM 1248 N N . ASP A 1 158 ? -12.257 -12.178 20.756 1.00 77.75 158 ASP A N 1
ATOM 1249 C CA . ASP A 1 158 ? -12.846 -10.991 21.381 1.00 77.75 158 ASP A CA 1
ATOM 1250 C C . ASP A 1 158 ? -14.308 -11.175 21.857 1.00 77.75 158 ASP A C 1
ATOM 1252 O O . ASP A 1 158 ? -14.954 -10.233 22.326 1.00 77.75 158 ASP A O 1
ATOM 1256 N N . GLY A 1 159 ? -14.841 -12.393 21.716 1.00 80.50 159 GLY A N 1
ATOM 1257 C CA . GLY A 1 159 ? -16.210 -12.767 22.059 1.00 80.50 159 GLY A CA 1
ATOM 1258 C C . GLY A 1 159 ? -17.268 -12.219 21.099 1.00 80.50 159 GLY A C 1
ATOM 1259 O O . GLY A 1 159 ? -18.459 -12.422 21.344 1.00 80.50 159 GLY A O 1
ATOM 1260 N N . ARG A 1 160 ? -16.873 -11.535 20.019 1.00 84.44 160 ARG A N 1
ATOM 1261 C CA . ARG A 1 160 ? -17.772 -11.028 18.982 1.00 84.44 160 ARG A CA 1
ATOM 1262 C C . ARG A 1 160 ? -17.765 -11.965 17.778 1.00 84.44 160 ARG A C 1
ATOM 1264 O O . ARG A 1 160 ? -16.844 -12.736 17.530 1.00 84.44 160 ARG A O 1
ATOM 1271 N N . THR A 1 161 ? -18.849 -11.923 17.014 1.00 83.69 161 THR A N 1
ATOM 1272 C CA . THR A 1 161 ? -18.964 -12.653 15.750 1.00 83.69 161 THR A CA 1
ATOM 1273 C C . THR A 1 161 ? -19.279 -11.655 14.657 1.00 83.69 161 THR A C 1
ATOM 1275 O O . THR A 1 161 ? -20.311 -10.985 14.695 1.00 83.69 161 THR A O 1
ATOM 1278 N N . TYR A 1 162 ? -18.384 -11.561 13.681 1.00 88.62 162 TYR A N 1
ATOM 1279 C CA . TYR A 1 162 ? -18.542 -10.688 12.528 1.00 88.62 162 TYR A CA 1
ATOM 1280 C C . TYR A 1 162 ? -19.094 -11.502 11.358 1.00 88.62 162 TYR A C 1
ATOM 1282 O O . TYR A 1 162 ? -18.613 -12.592 11.053 1.00 88.62 162 TYR A O 1
ATOM 1290 N N . GLY A 1 163 ? -20.150 -10.992 10.731 1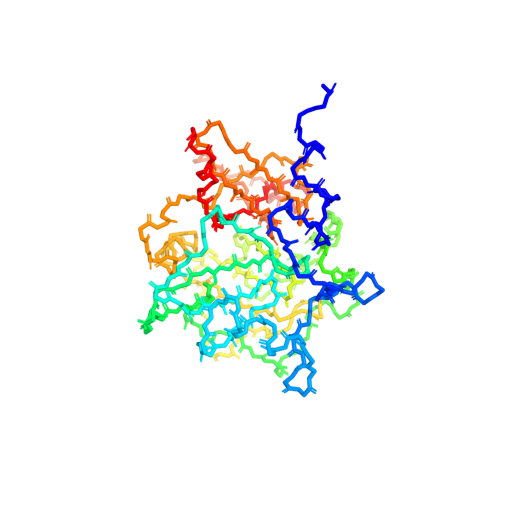.00 88.12 163 GLY A N 1
ATOM 1291 C CA . GLY A 1 163 ? -20.809 -11.645 9.606 1.00 88.12 163 GLY A CA 1
ATOM 1292 C C . GLY A 1 163 ? -20.252 -11.179 8.264 1.00 88.12 163 GLY A C 1
ATOM 1293 O O . GLY A 1 163 ? -19.580 -10.154 8.155 1.00 88.12 163 GLY A O 1
ATOM 1294 N N . TRP A 1 164 ? -20.591 -11.897 7.196 1.00 90.56 164 TRP A N 1
ATOM 1295 C CA . TRP A 1 164 ? -20.307 -11.429 5.841 1.00 90.56 164 TRP A CA 1
ATOM 1296 C C . TRP A 1 164 ? -20.888 -10.028 5.620 1.00 90.56 164 TRP A C 1
ATOM 1298 O O . TRP A 1 164 ? -22.070 -9.797 5.888 1.00 90.56 164 TRP A O 1
ATOM 1308 N N . LYS A 1 165 ? -20.067 -9.094 5.120 1.00 92.75 165 LYS A N 1
ATOM 1309 C CA . LYS A 1 165 ? -20.478 -7.703 4.861 1.00 92.75 165 LYS A CA 1
ATOM 1310 C C . LYS A 1 165 ? -21.091 -6.984 6.081 1.00 92.75 165 LYS A C 1
ATOM 1312 O O . LYS A 1 165 ? -21.966 -6.128 5.909 1.00 92.75 165 LYS A O 1
ATOM 1317 N N 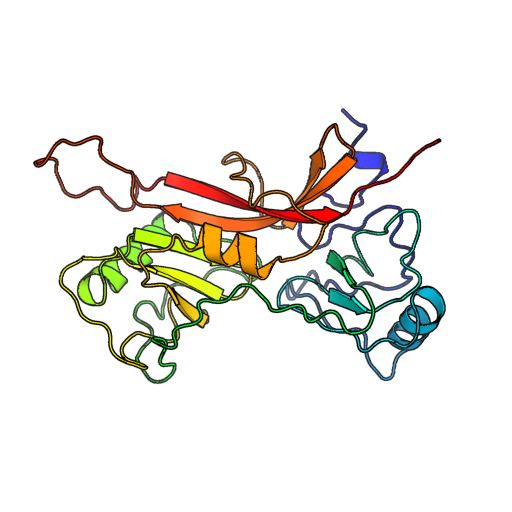. SER A 1 166 ? -20.658 -7.317 7.299 1.00 93.69 166 SER A N 1
ATOM 1318 C CA . SER A 1 166 ? -21.161 -6.687 8.527 1.00 93.69 166 SER A CA 1
ATOM 1319 C C . SER A 1 166 ? -20.399 -5.433 8.956 1.00 93.69 166 SER A C 1
ATOM 1321 O O . SER A 1 166 ? -20.882 -4.722 9.831 1.00 93.69 166 SER A O 1
ATOM 1323 N N . LEU A 1 167 ? -19.223 -5.160 8.385 1.00 95.88 167 LEU A N 1
ATOM 1324 C CA . LEU A 1 167 ? -18.362 -4.043 8.783 1.00 95.88 167 LEU A CA 1
ATOM 1325 C C . LEU A 1 167 ? -18.217 -3.013 7.653 1.00 95.88 167 LEU A C 1
ATOM 1327 O O . LEU A 1 167 ? -18.333 -3.379 6.478 1.00 95.88 167 LEU A O 1
ATOM 1331 N N . PRO A 1 168 ? -17.981 -1.723 7.963 1.00 96.69 168 PRO A N 1
ATOM 1332 C CA . PRO A 1 168 ? -17.832 -0.690 6.943 1.00 96.69 168 PRO A CA 1
ATOM 1333 C C . PRO A 1 168 ? -16.768 -1.044 5.906 1.00 96.69 168 PRO A C 1
ATOM 1335 O O . PRO A 1 168 ? -15.639 -1.391 6.241 1.00 96.69 168 PRO A O 1
ATOM 1338 N N . GLY A 1 169 ? -17.128 -0.966 4.626 1.00 95.62 169 GLY A N 1
ATOM 1339 C CA . GLY A 1 169 ? -16.177 -1.132 3.522 1.00 95.62 169 GLY A CA 1
ATOM 1340 C C . GLY A 1 169 ? -15.381 0.134 3.214 1.00 95.62 169 GLY A C 1
ATOM 1341 O O . GLY A 1 169 ? -14.442 0.078 2.425 1.00 95.62 169 GLY A O 1
ATOM 1342 N N . ILE A 1 170 ? -15.750 1.256 3.834 1.00 95.81 170 ILE A N 1
ATOM 1343 C CA . ILE A 1 170 ? -15.056 2.538 3.770 1.00 95.81 170 ILE A CA 1
ATOM 1344 C C . ILE A 1 170 ? -14.850 3.024 5.205 1.00 95.81 170 ILE A C 1
ATOM 1346 O O . ILE A 1 170 ? -15.795 3.012 5.991 1.00 95.81 170 ILE A O 1
ATOM 1350 N N . VAL A 1 171 ? -13.626 3.429 5.534 1.00 95.81 171 VAL A N 1
ATOM 1351 C CA . VAL A 1 171 ? -13.267 4.066 6.808 1.00 95.81 171 VAL A CA 1
ATOM 1352 C C . VAL A 1 171 ? -12.342 5.235 6.502 1.00 95.81 171 VAL A C 1
ATOM 1354 O O . VAL A 1 171 ? -11.309 5.045 5.853 1.00 95.81 171 VAL A O 1
ATOM 1357 N N . ALA A 1 172 ? -12.709 6.434 6.952 1.00 95.19 172 ALA A N 1
ATOM 1358 C CA . ALA A 1 172 ? -11.971 7.671 6.688 1.00 95.19 172 ALA A CA 1
ATOM 1359 C C . ALA A 1 172 ? -11.700 7.881 5.190 1.00 95.19 172 ALA A C 1
ATOM 1361 O O . ALA A 1 172 ? -10.574 8.126 4.745 1.00 95.19 172 ALA A O 1
ATOM 1362 N N . ARG A 1 173 ? -12.760 7.706 4.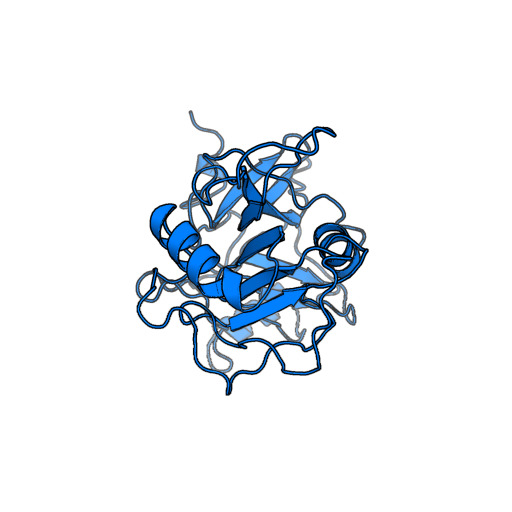392 1.00 93.69 173 ARG A N 1
ATOM 1363 C CA . ARG A 1 173 ? -12.793 7.853 2.930 1.00 93.69 173 ARG A CA 1
ATOM 1364 C C . ARG A 1 173 ? -11.858 6.921 2.160 1.00 93.69 173 ARG A C 1
ATOM 1366 O O . ARG A 1 173 ? -11.610 7.147 0.975 1.00 93.69 173 ARG A O 1
ATOM 1373 N N . ARG A 1 174 ? -11.353 5.868 2.802 1.00 92.38 174 ARG A N 1
ATOM 1374 C CA . ARG A 1 174 ? -10.498 4.850 2.184 1.00 92.38 174 ARG A CA 1
ATOM 1375 C C . ARG A 1 174 ? -11.151 3.487 2.253 1.00 92.38 174 ARG A C 1
ATOM 1377 O O . ARG A 1 174 ? -11.895 3.196 3.187 1.00 92.38 174 ARG A O 1
ATOM 1384 N N . THR A 1 175 ? -10.840 2.643 1.274 1.00 93.12 175 THR A N 1
ATOM 1385 C CA . THR A 1 175 ? -11.240 1.235 1.292 1.00 93.12 175 THR A CA 1
ATOM 1386 C C . THR A 1 175 ? -10.766 0.592 2.585 1.00 93.12 175 THR A C 1
ATOM 1388 O O . THR A 1 175 ? -9.578 0.645 2.892 1.00 93.12 175 THR A O 1
ATOM 1391 N N . ALA A 1 176 ? -11.686 -0.018 3.321 1.00 94.69 176 ALA A N 1
ATOM 1392 C CA . ALA A 1 176 ? -11.397 -0.739 4.547 1.00 94.69 176 ALA A CA 1
ATOM 1393 C C . ALA A 1 176 ? -11.542 -2.239 4.301 1.00 94.69 176 ALA A C 1
ATOM 1395 O O . ALA A 1 176 ? -12.591 -2.711 3.852 1.00 94.69 176 ALA A O 1
ATOM 1396 N N . LEU A 1 177 ? -10.478 -2.978 4.587 1.00 93.75 177 LEU A N 1
ATOM 1397 C CA . LEU A 1 177 ? -10.451 -4.434 4.606 1.00 93.75 177 LEU A CA 1
ATOM 1398 C C . LEU A 1 177 ? -10.252 -4.883 6.046 1.00 93.75 177 LEU A C 1
ATOM 1400 O O . LEU A 1 177 ? -9.534 -4.233 6.800 1.00 93.75 177 LEU A O 1
ATOM 1404 N N . TRP A 1 178 ? -10.889 -5.982 6.421 1.00 93.12 178 TRP A N 1
ATOM 1405 C CA . TRP A 1 178 ? -10.905 -6.446 7.802 1.00 93.12 178 TRP A CA 1
ATOM 1406 C C . TRP A 1 178 ? -10.269 -7.822 7.887 1.00 93.12 178 TRP A C 1
ATOM 1408 O O . TRP A 1 178 ? -10.645 -8.726 7.140 1.00 93.12 178 TRP A O 1
ATOM 1418 N N . HIS A 1 179 ? -9.327 -7.975 8.808 1.00 90.88 179 HIS A N 1
ATOM 1419 C CA . HIS A 1 179 ? -8.701 -9.250 9.130 1.00 90.88 179 HIS A CA 1
ATOM 1420 C C . HIS A 1 179 ? -9.171 -9.705 10.507 1.00 90.88 179 HIS A C 1
ATOM 1422 O O . HIS A 1 179 ? -9.073 -8.954 11.473 1.00 90.88 179 HIS A O 1
ATOM 1428 N N . HIS A 1 180 ? -9.694 -10.923 10.590 1.00 89.88 180 HIS A N 1
ATOM 1429 C CA . HIS A 1 180 ? -10.157 -11.525 11.836 1.00 89.88 180 HIS A CA 1
ATOM 1430 C C . HIS A 1 180 ? -9.925 -13.031 11.744 1.00 89.88 180 HIS A C 1
ATOM 1432 O O . HIS A 1 180 ? -10.768 -13.761 11.221 1.00 89.88 180 HIS A O 1
ATOM 1438 N N . ASP A 1 181 ? -8.734 -13.440 12.168 1.00 84.19 181 ASP A N 1
ATOM 1439 C CA . ASP A 1 181 ? -8.220 -14.807 12.122 1.00 84.19 181 ASP A CA 1
ATOM 1440 C C . ASP A 1 181 ? -7.247 -15.002 13.301 1.00 84.19 181 ASP A C 1
ATOM 1442 O O . ASP A 1 181 ? -6.666 -14.025 13.784 1.00 84.19 181 ASP A O 1
ATOM 1446 N N . GLU A 1 182 ? -7.068 -16.242 13.760 1.00 82.19 182 GLU A N 1
ATOM 1447 C CA . GLU A 1 182 ? -6.023 -16.614 14.728 1.00 82.19 182 GLU A CA 1
ATOM 1448 C C . GLU A 1 182 ? -4.640 -16.288 14.182 1.00 82.19 182 GLU A C 1
ATOM 1450 O O . GLU A 1 182 ? -3.744 -15.850 14.909 1.00 82.19 182 GLU A O 1
ATOM 1455 N N . ARG A 1 183 ? -4.472 -16.503 12.877 1.00 82.12 183 ARG A N 1
ATOM 1456 C CA . ARG A 1 183 ? -3.230 -16.216 12.185 1.00 82.12 183 ARG A CA 1
ATOM 1457 C C . ARG A 1 183 ? -3.001 -14.708 12.120 1.00 82.12 183 ARG A C 1
ATOM 1459 O O . ARG A 1 183 ? -3.855 -13.957 11.642 1.00 82.12 183 ARG A O 1
ATOM 1466 N N . ALA A 1 184 ? -1.815 -14.263 12.534 1.00 80.56 184 ALA A N 1
ATOM 1467 C CA . ALA A 1 184 ? -1.426 -12.864 12.415 1.00 80.56 184 ALA A CA 1
ATOM 1468 C C . ALA A 1 184 ? -1.458 -12.418 10.945 1.00 80.56 184 ALA A C 1
ATOM 1470 O O . ALA A 1 184 ? -1.015 -13.141 10.050 1.00 80.56 184 ALA A O 1
ATOM 1471 N N . PHE A 1 185 ? -1.959 -11.207 10.689 1.00 80.25 185 PHE A N 1
ATOM 1472 C CA . PHE A 1 185 ? -2.042 -10.688 9.323 1.00 80.25 185 PHE A CA 1
ATOM 1473 C C . PHE A 1 185 ? -0.661 -10.577 8.661 1.00 80.25 185 PHE A C 1
ATOM 1475 O O . PHE A 1 185 ? -0.532 -10.788 7.463 1.00 80.25 185 PHE A O 1
ATOM 1482 N N . GLU A 1 186 ? 0.392 -10.330 9.434 1.00 76.06 186 GLU A N 1
ATOM 1483 C CA . GLU A 1 186 ? 1.773 -10.347 8.940 1.00 76.06 186 GLU A CA 1
ATOM 1484 C C . GLU A 1 186 ? 2.181 -11.687 8.358 1.00 76.06 186 GLU A C 1
ATOM 1486 O O . GLU A 1 186 ? 2.850 -11.724 7.333 1.00 76.06 186 GLU A O 1
ATOM 1491 N N . ASP A 1 187 ? 1.759 -12.786 8.976 1.00 77.44 187 ASP A N 1
ATOM 1492 C CA . ASP A 1 187 ? 2.051 -14.110 8.452 1.00 77.44 187 ASP A CA 1
ATOM 1493 C C . ASP A 1 187 ? 1.251 -14.375 7.181 1.00 77.44 187 ASP A C 1
ATOM 1495 O O . ASP A 1 187 ? 1.752 -15.047 6.288 1.00 77.44 187 ASP A O 1
ATOM 1499 N N . VAL A 1 188 ? 0.033 -13.837 7.072 1.00 75.56 188 VAL A N 1
ATOM 1500 C CA . VAL A 1 188 ? -0.750 -13.879 5.826 1.00 75.56 188 VAL A CA 1
ATOM 1501 C C . VAL A 1 188 ? -0.049 -13.081 4.730 1.00 75.56 188 VAL A C 1
ATOM 1503 O O . VAL A 1 188 ? 0.095 -13.567 3.615 1.00 75.56 188 VAL A O 1
ATOM 1506 N N . MET A 1 189 ? 0.428 -11.878 5.043 1.00 73.12 189 MET A N 1
ATOM 1507 C CA . MET A 1 189 ? 1.188 -11.054 4.107 1.00 73.12 189 MET A CA 1
ATOM 1508 C C . MET A 1 189 ? 2.493 -11.736 3.684 1.00 73.12 189 MET A C 1
ATOM 1510 O O . MET A 1 189 ? 2.859 -11.671 2.519 1.00 73.12 189 MET A O 1
ATOM 1514 N N . ARG A 1 190 ? 3.185 -12.397 4.618 1.00 69.62 190 ARG A N 1
ATOM 1515 C CA . ARG A 1 190 ? 4.435 -13.125 4.368 1.00 69.62 190 ARG A CA 1
ATOM 1516 C C . ARG A 1 190 ? 4.232 -14.279 3.388 1.00 69.62 190 ARG A C 1
ATOM 1518 O O . ARG A 1 190 ? 5.064 -14.455 2.507 1.00 69.62 190 ARG A O 1
ATOM 1525 N N . ASP A 1 191 ? 3.134 -15.019 3.526 1.00 67.69 191 ASP A N 1
ATOM 1526 C CA . ASP A 1 191 ? 2.792 -16.134 2.635 1.00 67.69 191 ASP A CA 1
ATOM 1527 C C . ASP A 1 191 ? 2.223 -15.662 1.294 1.00 67.69 191 ASP A C 1
ATOM 1529 O O . ASP A 1 191 ? 2.540 -16.226 0.259 1.00 67.69 191 ASP A O 1
ATOM 1533 N N . LEU A 1 192 ? 1.405 -14.606 1.257 1.00 59.41 192 LEU A N 1
ATOM 1534 C CA . LEU A 1 192 ? 0.886 -14.077 -0.015 1.00 59.41 192 LEU A CA 1
ATOM 1535 C C . LEU A 1 192 ? 1.995 -13.508 -0.913 1.00 59.41 192 LEU A C 1
ATOM 1537 O O . LEU A 1 192 ? 1.808 -13.384 -2.120 1.00 59.41 192 LEU A O 1
ATOM 1541 N N . LEU A 1 193 ? 3.155 -13.210 -0.332 1.00 59.69 193 LEU A N 1
ATOM 1542 C CA . LEU A 1 193 ? 4.380 -12.848 -1.038 1.00 59.69 193 LEU A CA 1
ATOM 1543 C C . LEU A 1 193 ? 5.239 -14.086 -1.403 1.00 59.69 193 LEU A C 1
ATOM 1545 O O . LEU A 1 193 ? 6.446 -13.956 -1.589 1.00 59.69 193 LEU A O 1
ATOM 1549 N N . GLU A 1 194 ? 4.639 -15.282 -1.501 1.00 48.03 194 GLU A N 1
ATOM 1550 C CA . GLU A 1 194 ? 5.279 -16.557 -1.864 1.00 48.03 194 GLU A CA 1
ATOM 1551 C C . GLU A 1 194 ? 6.109 -16.466 -3.165 1.00 48.03 194 GLU A C 1
ATOM 1553 O O . GLU A 1 194 ? 5.601 -16.461 -4.286 1.00 48.03 194 GLU A O 1
ATOM 1558 N N . GLY A 1 195 ? 7.430 -16.435 -2.990 1.00 45.34 195 GLY A N 1
ATOM 1559 C CA . GLY A 1 195 ? 8.465 -16.495 -4.017 1.00 45.34 195 GLY A CA 1
ATOM 1560 C C . GLY A 1 195 ? 9.840 -16.501 -3.342 1.00 45.34 195 GLY A C 1
ATOM 1561 O O . GLY A 1 195 ? 9.961 -16.127 -2.177 1.00 45.34 195 GLY A O 1
ATOM 1562 N N . ASP A 1 196 ? 10.888 -16.947 -4.036 1.00 39.78 196 ASP A N 1
ATOM 1563 C CA . ASP A 1 196 ? 12.266 -17.014 -3.504 1.00 39.78 196 ASP A CA 1
ATOM 1564 C C . ASP A 1 196 ? 12.847 -15.621 -3.140 1.00 39.78 196 ASP A C 1
ATOM 1566 O O . ASP A 1 196 ? 13.899 -15.510 -2.519 1.00 39.78 196 ASP A O 1
ATOM 1570 N N . GLU A 1 197 ? 12.104 -14.543 -3.416 1.00 44.59 197 GLU A N 1
ATOM 1571 C CA . GLU A 1 197 ? 12.330 -13.171 -2.940 1.00 44.59 197 GLU A CA 1
ATOM 1572 C C . GLU A 1 197 ? 11.803 -12.955 -1.509 1.00 44.59 197 GLU A C 1
ATOM 1574 O O . GLU A 1 197 ? 11.209 -11.934 -1.152 1.00 44.59 197 GLU A O 1
ATOM 1579 N N . ARG A 1 198 ? 12.040 -13.945 -0.646 1.00 46.94 198 ARG A N 1
ATOM 1580 C CA . ARG A 1 198 ? 11.866 -13.799 0.798 1.00 46.94 198 ARG A CA 1
ATOM 1581 C C . ARG A 1 198 ? 12.777 -12.676 1.281 1.00 46.94 198 ARG A C 1
ATOM 1583 O O . ARG A 1 198 ? 13.991 -12.814 1.166 1.00 46.94 198 ARG A O 1
ATOM 1590 N N . ARG A 1 199 ? 12.215 -11.673 1.957 1.00 45.78 199 ARG A N 1
ATOM 1591 C CA . ARG A 1 199 ? 12.594 -11.293 3.334 1.00 45.78 199 ARG A CA 1
ATOM 1592 C C . ARG A 1 199 ? 11.844 -10.042 3.783 1.00 45.78 199 ARG A C 1
ATOM 1594 O O . ARG A 1 199 ? 12.137 -8.932 3.379 1.00 45.78 199 ARG A O 1
ATOM 1601 N N . GLU A 1 200 ? 10.907 -10.306 4.686 1.00 47.16 200 GLU A N 1
ATOM 1602 C CA . GLU A 1 200 ? 10.517 -9.445 5.799 1.00 47.16 200 GLU A CA 1
ATOM 1603 C C . GLU A 1 200 ? 9.781 -8.140 5.445 1.00 47.16 200 GLU A C 1
ATOM 1605 O O . GLU A 1 200 ? 10.343 -7.146 4.994 1.00 47.16 200 GLU A O 1
ATOM 1610 N N . LEU A 1 201 ? 8.489 -8.128 5.797 1.00 49.50 201 LEU A N 1
ATOM 1611 C CA . LEU A 1 201 ? 7.828 -6.922 6.286 1.00 49.50 201 LEU A CA 1
ATOM 1612 C C . LEU A 1 201 ? 8.606 -6.442 7.514 1.00 49.50 201 LEU A C 1
ATOM 1614 O O . LEU A 1 201 ? 8.292 -6.813 8.643 1.00 49.50 201 LEU A O 1
ATOM 1618 N N . LEU A 1 202 ? 9.685 -5.706 7.286 1.00 51.19 202 LEU A N 1
ATOM 1619 C CA . LEU A 1 202 ? 10.474 -5.149 8.366 1.00 51.19 202 LEU A CA 1
ATOM 1620 C C . LEU A 1 202 ? 9.714 -3.983 8.972 1.00 51.19 202 LEU A C 1
ATOM 1622 O O . LEU A 1 202 ? 9.286 -3.066 8.262 1.00 51.19 202 LEU A O 1
ATOM 1626 N N . GLU A 1 203 ? 9.586 -4.037 10.292 1.00 54.00 203 GLU A N 1
ATOM 1627 C CA . GLU A 1 203 ? 9.258 -2.880 11.102 1.00 54.00 203 GLU A CA 1
ATOM 1628 C C . GLU A 1 203 ? 10.402 -1.877 10.967 1.00 54.00 203 GLU A C 1
ATOM 1630 O O . GLU A 1 203 ? 11.516 -2.116 11.428 1.00 54.00 203 GLU A O 1
ATOM 1635 N N . GLY A 1 204 ? 10.143 -0.778 10.264 1.00 50.09 204 GLY A N 1
ATOM 1636 C CA . GLY A 1 204 ? 11.089 0.332 10.184 1.00 50.09 204 GLY A CA 1
ATOM 1637 C C . GLY A 1 204 ? 11.041 1.204 11.439 1.00 50.09 204 GLY A C 1
ATOM 1638 O O . GLY A 1 204 ? 9.998 1.291 12.092 1.00 50.09 204 GLY A O 1
ATOM 1639 N N . GLU A 1 205 ? 12.150 1.888 11.735 1.00 52.81 205 GLU A N 1
ATOM 1640 C CA . GLU A 1 205 ? 12.210 2.940 12.758 1.00 52.81 205 GLU A CA 1
ATOM 1641 C C . GLU A 1 205 ? 11.173 4.047 12.475 1.00 52.81 205 GLU A C 1
ATOM 1643 O O . GLU A 1 205 ? 10.834 4.308 11.314 1.00 52.81 205 GLU A O 1
ATOM 1648 N N . GLU A 1 206 ? 10.696 4.735 13.523 1.00 52.19 206 GLU A N 1
ATOM 1649 C CA . GLU A 1 206 ? 9.691 5.814 13.427 1.00 52.19 206 GLU A CA 1
ATOM 1650 C C . GLU A 1 206 ? 10.051 6.915 12.404 1.00 52.19 206 GLU A C 1
ATOM 1652 O O . GLU A 1 206 ? 9.165 7.615 11.908 1.00 52.19 206 GLU A O 1
ATOM 1657 N N . GLU A 1 207 ? 11.335 7.071 12.059 1.00 55.94 207 GLU A N 1
ATOM 1658 C CA . GLU A 1 207 ? 11.831 8.106 11.147 1.00 55.94 207 GLU A CA 1
ATOM 1659 C C . GLU A 1 207 ? 11.733 7.756 9.647 1.00 55.94 207 GLU A C 1
ATOM 1661 O O . GLU A 1 207 ? 11.870 8.654 8.804 1.00 55.94 207 GLU A O 1
ATOM 1666 N N . ILE A 1 208 ? 11.469 6.496 9.266 1.00 61.97 208 ILE A N 1
ATOM 1667 C CA . ILE A 1 208 ? 11.402 6.117 7.843 1.00 61.97 208 ILE A CA 1
ATOM 1668 C C . ILE A 1 208 ? 10.073 6.579 7.231 1.00 61.97 208 ILE A C 1
ATOM 1670 O O . ILE A 1 208 ? 8.990 6.101 7.574 1.00 61.97 208 ILE A O 1
ATOM 1674 N N . LYS A 1 209 ? 10.155 7.522 6.284 1.00 70.88 209 LYS A N 1
ATOM 1675 C CA . LYS A 1 209 ? 8.987 8.111 5.610 1.00 70.88 209 LYS A CA 1
ATOM 1676 C C . LYS A 1 209 ? 8.424 7.174 4.544 1.00 70.88 209 LYS A C 1
ATOM 1678 O O . LYS A 1 209 ? 9.170 6.511 3.831 1.00 70.88 209 LYS A O 1
ATOM 1683 N N . GLN A 1 210 ? 7.108 7.199 4.357 1.00 76.25 210 GLN A N 1
ATOM 1684 C CA . GLN A 1 210 ? 6.448 6.459 3.281 1.00 76.25 210 GLN A CA 1
ATOM 1685 C C . GLN A 1 210 ? 7.006 6.826 1.898 1.00 76.25 210 GLN A C 1
ATOM 1687 O O . GLN A 1 210 ? 7.247 8.000 1.610 1.00 76.25 210 GLN A O 1
ATOM 1692 N N . GLY A 1 211 ? 7.169 5.823 1.043 1.00 80.00 211 GLY A N 1
ATOM 1693 C CA . GLY A 1 211 ? 7.794 5.955 -0.266 1.00 80.00 211 GLY A CA 1
ATOM 1694 C C . GLY A 1 211 ? 9.317 6.040 -0.213 1.00 80.00 211 GLY A C 1
ATOM 1695 O O . GLY A 1 211 ? 9.930 6.193 -1.263 1.00 80.00 211 GLY A O 1
ATOM 1696 N N . SER A 1 212 ? 9.930 5.974 0.976 1.00 83.06 212 SER A N 1
ATOM 1697 C CA . SER A 1 212 ? 11.388 5.994 1.086 1.00 83.06 212 SER A CA 1
ATOM 1698 C C . SER A 1 212 ? 11.977 4.648 0.717 1.00 83.06 212 SER A C 1
ATOM 1700 O O . SER A 1 212 ? 11.405 3.595 1.014 1.00 83.06 212 SER A O 1
ATOM 1702 N N . TRP A 1 213 ? 13.157 4.731 0.118 1.00 85.25 213 TRP A N 1
ATOM 1703 C CA . TRP A 1 213 ? 13.969 3.587 -0.241 1.00 85.25 213 TRP A CA 1
ATOM 1704 C C . TRP A 1 213 ? 15.136 3.418 0.719 1.00 85.25 213 TRP A C 1
ATOM 1706 O O . TRP A 1 213 ? 15.806 4.396 1.068 1.00 85.25 213 TRP A O 1
ATOM 1716 N N . ASP A 1 214 ? 15.405 2.173 1.101 1.00 79.25 214 ASP A N 1
ATOM 1717 C CA . ASP A 1 214 ? 16.584 1.817 1.882 1.00 79.25 214 ASP A CA 1
ATOM 1718 C C . ASP A 1 214 ? 17.334 0.639 1.256 1.00 79.25 214 ASP A C 1
ATOM 1720 O O . ASP A 1 214 ? 16.747 -0.393 0.940 1.00 79.25 214 ASP A O 1
ATOM 1724 N N . GLU A 1 215 ? 18.643 0.814 1.074 1.00 78.88 215 GLU A N 1
ATOM 1725 C CA . GLU A 1 215 ? 19.555 -0.238 0.621 1.00 78.88 215 GLU A CA 1
ATOM 1726 C C . GLU A 1 215 ? 20.240 -0.849 1.839 1.00 78.88 215 GLU A C 1
ATOM 1728 O O . GLU A 1 215 ? 20.951 -0.149 2.567 1.00 78.88 215 GLU A O 1
ATOM 1733 N N . GLN A 1 216 ? 20.042 -2.148 2.037 1.00 75.06 216 GLN A N 1
ATOM 1734 C CA . GLN A 1 216 ? 20.672 -2.907 3.110 1.00 75.06 216 GLN A CA 1
ATOM 1735 C C . GLN A 1 216 ? 22.101 -3.309 2.746 1.00 75.06 216 GLN A C 1
ATOM 1737 O O . GLN A 1 216 ? 22.501 -3.337 1.581 1.00 75.06 216 GLN A O 1
ATOM 1742 N N . ALA A 1 217 ? 22.882 -3.650 3.772 1.00 66.88 217 ALA A N 1
ATOM 1743 C CA . ALA A 1 217 ? 24.287 -4.030 3.625 1.00 66.88 217 ALA A CA 1
ATOM 1744 C C . ALA A 1 217 ? 24.505 -5.305 2.786 1.00 66.88 217 ALA A C 1
ATOM 1746 O O . ALA A 1 217 ? 25.596 -5.501 2.256 1.00 66.88 217 ALA A O 1
ATOM 1747 N N . ASP A 1 218 ? 23.489 -6.158 2.662 1.00 68.38 218 ASP A N 1
ATOM 1748 C CA . ASP A 1 218 ? 23.496 -7.372 1.839 1.00 68.38 218 ASP A CA 1
ATOM 1749 C C . ASP A 1 218 ? 23.010 -7.138 0.396 1.00 68.38 218 ASP A C 1
ATOM 1751 O O . ASP A 1 218 ? 22.858 -8.090 -0.364 1.00 68.38 218 ASP A O 1
ATOM 1755 N N . GLY A 1 219 ? 22.788 -5.878 0.007 1.00 71.69 219 GLY A N 1
ATOM 1756 C CA . GLY A 1 219 ? 22.372 -5.492 -1.338 1.00 71.69 219 GLY A CA 1
ATOM 1757 C C . GLY A 1 219 ? 20.858 -5.466 -1.549 1.00 71.69 219 GLY A C 1
ATOM 1758 O O . GLY A 1 219 ? 20.420 -5.077 -2.628 1.00 71.69 219 GLY A O 1
ATOM 1759 N N . MET A 1 220 ? 20.030 -5.820 -0.562 1.00 76.81 220 MET A N 1
ATOM 1760 C CA . MET A 1 220 ? 18.570 -5.733 -0.710 1.00 76.81 220 MET A CA 1
ATOM 1761 C C . MET A 1 220 ? 18.091 -4.278 -0.772 1.00 76.81 220 MET A C 1
ATOM 1763 O O . MET A 1 220 ? 18.567 -3.425 -0.024 1.00 76.81 220 MET A O 1
ATOM 1767 N N . SER A 1 221 ? 17.108 -3.992 -1.630 1.00 80.19 221 SER A N 1
ATOM 1768 C CA . SER A 1 221 ? 16.405 -2.702 -1.649 1.00 80.19 221 SER A CA 1
ATOM 1769 C C . SER A 1 221 ? 14.986 -2.828 -1.114 1.00 80.19 221 SER A C 1
ATOM 1771 O O . SER A 1 221 ? 14.169 -3.566 -1.671 1.00 80.19 221 SER A O 1
ATOM 1773 N N . LEU A 1 222 ? 14.686 -2.065 -0.063 1.00 80.94 222 LEU A N 1
ATOM 1774 C CA . LEU A 1 222 ? 13.364 -1.981 0.548 1.00 80.94 222 LEU A CA 1
ATOM 1775 C C . LEU A 1 222 ? 12.654 -0.689 0.178 1.00 80.94 222 LEU A C 1
ATOM 1777 O O . LEU A 1 222 ? 13.258 0.382 0.147 1.00 80.94 222 LEU A O 1
ATOM 1781 N N . LEU A 1 223 ? 11.344 -0.803 -0.003 1.00 85.44 223 LEU A N 1
ATOM 1782 C CA . LEU A 1 223 ? 10.413 0.306 -0.128 1.00 85.44 223 LEU A CA 1
ATOM 1783 C C . LEU A 1 223 ? 9.460 0.311 1.066 1.00 85.44 223 LEU A C 1
ATOM 1785 O O . LEU A 1 223 ? 8.688 -0.631 1.253 1.00 85.44 223 LEU A O 1
ATOM 1789 N N . THR A 1 224 ? 9.448 1.396 1.837 1.00 85.12 224 THR A N 1
ATOM 1790 C CA . THR A 1 224 ? 8.454 1.594 2.900 1.00 85.12 224 THR A CA 1
ATOM 1791 C C . THR A 1 224 ? 7.128 2.058 2.312 1.00 85.12 224 THR A C 1
ATOM 1793 O O . THR A 1 224 ? 7.022 3.175 1.808 1.00 85.12 224 THR A O 1
ATOM 1796 N N . PHE A 1 225 ? 6.085 1.236 2.402 1.00 84.44 225 PHE A N 1
ATOM 1797 C CA . PHE A 1 225 ? 4.794 1.509 1.761 1.00 84.44 225 PHE A CA 1
ATOM 1798 C C . PHE A 1 225 ? 3.628 1.648 2.746 1.00 84.44 225 PHE A C 1
ATOM 1800 O O . PHE A 1 225 ? 2.601 2.224 2.378 1.00 84.44 225 PHE A O 1
ATOM 1807 N N . GLY A 1 226 ? 3.755 1.158 3.980 1.00 86.62 226 GLY A N 1
ATOM 1808 C CA . GLY A 1 226 ? 2.670 1.149 4.962 1.00 86.62 226 GLY A CA 1
ATOM 1809 C C . GLY A 1 226 ? 3.082 1.677 6.332 1.00 86.62 226 GLY A C 1
ATOM 1810 O O . GLY A 1 226 ? 4.267 1.766 6.640 1.00 86.62 226 GLY A O 1
ATOM 1811 N N . ARG A 1 227 ? 2.090 2.030 7.151 1.00 88.00 227 ARG A N 1
ATOM 1812 C CA . ARG A 1 227 ? 2.258 2.351 8.575 1.00 88.00 227 ARG A CA 1
ATOM 1813 C C . ARG A 1 227 ? 1.332 1.476 9.383 1.00 88.00 227 ARG A C 1
ATOM 1815 O O . ARG A 1 227 ? 0.132 1.444 9.114 1.00 88.00 227 ARG A O 1
ATOM 1822 N N . ARG A 1 228 ? 1.891 0.824 10.385 1.00 88.31 228 ARG A N 1
ATOM 1823 C CA . ARG A 1 228 ? 1.184 -0.002 11.345 1.00 88.31 228 ARG A CA 1
ATOM 1824 C C . ARG A 1 228 ? 0.992 0.782 12.634 1.00 88.31 228 ARG A C 1
ATOM 1826 O O . ARG A 1 228 ? 1.941 1.370 13.142 1.00 88.31 228 ARG A O 1
ATOM 1833 N N . CYS A 1 229 ? -0.230 0.779 13.145 1.00 90.62 229 CYS A N 1
ATOM 1834 C CA . CYS A 1 229 ? -0.567 1.233 14.487 1.00 90.62 229 CYS A CA 1
ATOM 1835 C C . CYS A 1 229 ? -1.139 0.032 15.238 1.00 90.62 229 CYS A C 1
ATOM 1837 O O . CYS A 1 229 ? -2.205 -0.465 14.865 1.00 90.62 229 CYS A O 1
ATOM 1839 N N . ARG A 1 230 ? -0.455 -0.438 16.279 1.00 89.75 230 ARG A N 1
ATOM 1840 C CA . ARG A 1 230 ? -0.805 -1.656 17.016 1.00 89.75 230 ARG A CA 1
ATOM 1841 C C . ARG A 1 230 ? -1.055 -1.352 18.488 1.00 89.75 230 ARG A C 1
ATOM 1843 O O . ARG A 1 230 ? -0.332 -0.579 19.114 1.00 89.75 230 ARG A O 1
ATOM 1850 N N . LYS A 1 231 ? -2.078 -1.991 19.052 1.00 88.31 231 LYS A N 1
ATOM 1851 C CA . LYS A 1 231 ? -2.320 -1.965 20.493 1.00 88.31 231 LYS A CA 1
ATOM 1852 C C . LYS A 1 231 ? -1.147 -2.648 21.223 1.00 88.31 231 LYS A C 1
ATOM 1854 O O . LYS A 1 231 ? -0.856 -3.793 20.881 1.00 88.31 231 LYS A O 1
ATOM 1859 N N . PRO A 1 232 ? -0.521 -2.015 22.231 1.00 82.19 232 PRO A N 1
ATOM 1860 C CA . PRO A 1 232 ? 0.609 -2.604 22.947 1.00 82.19 232 PRO A CA 1
ATOM 1861 C C . PRO A 1 232 ? 0.218 -3.907 23.653 1.00 82.19 232 PRO A C 1
ATOM 1863 O O . PRO A 1 232 ? -0.861 -4.000 24.255 1.00 82.19 232 PRO A O 1
ATOM 1866 N N . GLU A 1 233 ? 1.101 -4.904 23.630 1.00 71.56 233 GLU A N 1
ATOM 1867 C CA . GLU A 1 233 ? 0.913 -6.136 24.397 1.00 71.56 233 GLU A CA 1
ATOM 1868 C C . GLU A 1 233 ? 1.264 -5.884 25.869 1.00 71.56 233 GLU A C 1
ATOM 1870 O O . GLU A 1 233 ? 2.425 -5.709 26.238 1.00 71.56 233 GLU A O 1
ATOM 1875 N N . ARG A 1 234 ? 0.265 -5.874 26.761 1.00 60.62 234 ARG A N 1
ATOM 1876 C CA . ARG A 1 234 ? 0.558 -5.904 28.200 1.00 60.62 234 ARG A CA 1
ATOM 1877 C C . ARG A 1 234 ? 1.030 -7.298 28.578 1.00 60.62 234 ARG A C 1
ATOM 1879 O O . ARG A 1 234 ? 0.275 -8.263 28.466 1.00 60.62 234 ARG A O 1
ATOM 1886 N N . GLY A 1 235 ? 2.250 -7.389 29.099 1.00 48.81 235 GLY A N 1
ATOM 1887 C CA . GLY A 1 235 ? 2.743 -8.593 29.756 1.00 48.81 235 GLY A CA 1
ATOM 1888 C C . GLY A 1 235 ? 1.866 -8.953 30.958 1.00 48.81 235 GLY A C 1
ATOM 1889 O O . GLY A 1 235 ? 2.066 -8.435 32.046 1.00 48.81 235 GLY A O 1
ATOM 1890 N N . GLY A 1 236 ? 0.873 -9.821 30.758 1.00 44.47 236 GLY A N 1
ATOM 1891 C CA . GLY A 1 236 ? 0.196 -10.619 31.790 1.00 44.47 236 GLY A CA 1
ATOM 1892 C C . GLY A 1 236 ? -0.632 -9.911 32.876 1.00 44.47 236 GLY A C 1
ATOM 1893 O O . GLY A 1 236 ? -1.408 -10.588 33.552 1.00 44.47 236 GLY A O 1
ATOM 1894 N N . GLU A 1 237 ? -0.538 -8.596 33.070 1.00 43.84 237 GLU A N 1
ATOM 1895 C CA . GLU A 1 237 ? -1.251 -7.916 34.156 1.00 43.84 237 GLU A CA 1
ATOM 1896 C C . GLU A 1 237 ? -2.705 -7.604 33.776 1.00 43.84 237 GLU A C 1
ATOM 1898 O O . GLU A 1 237 ? -3.048 -6.578 33.181 1.00 43.84 237 GLU A O 1
ATOM 1903 N N . LYS A 1 238 ? -3.597 -8.528 34.149 1.00 41.28 238 LYS A N 1
ATOM 1904 C CA . LYS A 1 238 ? -5.042 -8.288 34.185 1.00 41.28 238 LYS A CA 1
ATOM 1905 C C . LYS A 1 238 ? -5.341 -7.192 35.213 1.00 41.28 238 LYS A C 1
ATOM 1907 O O . LYS A 1 238 ? -5.320 -7.464 36.409 1.00 41.28 238 LYS A O 1
ATOM 1912 N N . GLY A 1 239 ? -5.659 -5.985 34.744 1.00 48.97 239 GLY A N 1
ATOM 1913 C CA . GLY A 1 239 ? -6.192 -4.916 35.597 1.00 48.97 239 GLY A CA 1
ATOM 1914 C C . GLY A 1 239 ? -5.740 -3.487 35.295 1.00 48.97 239 GLY A C 1
ATOM 1915 O O . GLY A 1 239 ? -6.178 -2.590 36.003 1.00 48.97 239 GLY A O 1
ATOM 1916 N N . GLY A 1 240 ? -4.890 -3.244 34.294 1.00 51.62 240 GLY A N 1
ATOM 1917 C CA . GLY A 1 240 ? -4.515 -1.868 33.946 1.00 51.62 240 GLY A CA 1
ATOM 1918 C C . GLY A 1 240 ? -5.617 -1.120 33.179 1.00 51.62 240 GLY A C 1
ATOM 1919 O O . GLY A 1 240 ? -6.398 -1.741 32.453 1.00 51.62 240 GLY A O 1
ATOM 1920 N N . ASP A 1 241 ? -5.613 0.210 33.270 1.00 54.03 241 ASP A N 1
ATOM 1921 C CA . ASP A 1 241 ? -6.540 1.120 32.576 1.00 54.03 241 ASP A CA 1
ATOM 1922 C C . ASP A 1 241 ? -6.605 0.876 31.054 1.00 54.03 241 ASP A C 1
ATOM 1924 O O . ASP A 1 241 ? -5.672 0.321 30.467 1.00 54.03 241 ASP A O 1
ATOM 1928 N N . GLU A 1 242 ? -7.702 1.261 30.395 1.00 64.56 242 GLU A N 1
ATOM 1929 C CA . GLU A 1 242 ? -7.827 1.183 28.931 1.00 64.56 242 GLU A CA 1
ATOM 1930 C C . GLU A 1 242 ? -6.693 1.990 28.269 1.00 64.56 242 GLU A C 1
ATOM 1932 O O . GLU A 1 242 ? -6.525 3.172 28.559 1.00 64.56 242 GLU A O 1
ATOM 1937 N N . ILE A 1 243 ? -5.876 1.339 27.426 1.00 60.38 243 ILE A N 1
ATOM 1938 C CA . ILE A 1 243 ? -4.747 1.993 26.743 1.00 60.38 243 ILE A CA 1
ATOM 1939 C C . ILE A 1 243 ? -5.308 3.046 25.792 1.00 60.38 243 ILE A C 1
ATOM 1941 O O . ILE A 1 243 ? -6.111 2.718 24.912 1.00 60.38 243 ILE A O 1
ATOM 1945 N N . SER A 1 244 ? -4.861 4.290 25.947 1.00 73.56 244 SER A N 1
ATOM 1946 C CA . SER A 1 244 ? -5.272 5.372 25.060 1.00 73.56 244 SER A CA 1
ATOM 1947 C C . SER A 1 244 ? -4.767 5.106 23.646 1.00 73.56 244 SER A C 1
ATOM 1949 O O . SER A 1 244 ? -3.660 4.613 23.442 1.00 73.56 244 SER A O 1
ATOM 1951 N N . TYR A 1 245 ? -5.538 5.490 22.631 1.00 73.69 245 TYR A N 1
ATOM 1952 C CA . TYR A 1 245 ? -5.108 5.357 21.236 1.00 73.69 245 TYR A CA 1
ATOM 1953 C C . TYR A 1 245 ? -3.832 6.148 20.903 1.00 73.69 245 TYR A C 1
ATOM 1955 O O . TYR A 1 245 ? -3.140 5.816 19.943 1.00 73.69 245 TYR A O 1
ATOM 1963 N N . GLY A 1 246 ? -3.487 7.154 21.715 1.00 66.31 246 GLY A N 1
ATOM 1964 C CA . GLY A 1 246 ? -2.215 7.875 21.613 1.00 66.31 246 GLY A CA 1
ATOM 1965 C C . GLY A 1 246 ? -0.993 7.089 22.105 1.00 66.31 246 GLY A C 1
ATOM 1966 O O . GLY A 1 246 ? 0.126 7.526 21.868 1.00 66.31 246 GLY A O 1
ATOM 1967 N N . GLU A 1 247 ? -1.200 5.953 22.772 1.00 74.19 247 GLU A N 1
ATOM 1968 C CA . GLU A 1 247 ? -0.153 5.080 23.325 1.00 74.19 247 GLU A CA 1
ATOM 1969 C C . GLU A 1 247 ? 0.059 3.818 22.471 1.00 74.19 247 GLU A C 1
ATOM 1971 O O . GLU A 1 247 ? 0.752 2.894 22.888 1.00 74.19 247 GLU A O 1
ATOM 1976 N N . TRP A 1 248 ? -0.567 3.742 21.291 1.00 84.25 248 TRP A N 1
ATOM 1977 C CA . TRP A 1 248 ? -0.387 2.620 20.371 1.00 84.25 248 TRP A CA 1
ATOM 1978 C C . TRP A 1 248 ? 0.996 2.651 19.729 1.00 84.25 248 TRP A C 1
ATOM 1980 O O . TRP A 1 248 ? 1.474 3.703 19.306 1.00 84.25 248 TRP A O 1
ATOM 1990 N N . GLU A 1 249 ? 1.607 1.476 19.617 1.00 85.25 249 GLU A N 1
ATOM 1991 C CA . GLU A 1 249 ? 2.900 1.297 18.971 1.00 85.25 249 GLU A CA 1
ATOM 1992 C C . GLU A 1 249 ? 2.777 1.594 17.480 1.00 85.25 249 GLU A C 1
ATOM 1994 O O . GLU A 1 249 ? 1.854 1.125 16.802 1.00 85.25 249 GLU A O 1
ATOM 1999 N N . VAL A 1 250 ? 3.721 2.376 16.965 1.00 84.12 250 VAL A N 1
ATOM 2000 C CA . VAL A 1 250 ? 3.774 2.762 15.560 1.00 84.12 250 VAL A CA 1
ATOM 2001 C C . VAL A 1 250 ? 5.028 2.179 14.933 1.00 84.12 250 VAL A C 1
ATOM 2003 O O . VAL A 1 250 ? 6.125 2.379 15.439 1.00 84.12 250 VAL A O 1
ATOM 2006 N N . SER A 1 251 ? 4.872 1.519 13.790 1.00 83.44 251 SER A N 1
ATOM 2007 C CA . SER A 1 251 ? 6.004 1.074 12.979 1.00 83.44 251 SER A CA 1
ATOM 2008 C C . SER A 1 251 ? 5.714 1.197 11.487 1.00 83.44 251 SER A C 1
ATOM 2010 O O . SER A 1 251 ? 4.562 1.291 11.046 1.00 83.44 251 SER A O 1
ATOM 2012 N N . SER A 1 252 ? 6.776 1.244 10.690 1.00 81.94 252 SER A N 1
ATOM 2013 C CA . SER A 1 252 ? 6.688 1.268 9.229 1.00 81.94 252 SER A CA 1
ATOM 2014 C C . SER A 1 252 ? 6.634 -0.147 8.664 1.00 81.94 252 SER A C 1
ATOM 2016 O O . SER A 1 252 ? 7.271 -1.042 9.201 1.00 81.94 252 SER A O 1
ATOM 2018 N N . ILE A 1 253 ? 5.908 -0.343 7.562 1.00 81.31 253 ILE A N 1
ATOM 2019 C CA . ILE A 1 253 ? 5.879 -1.601 6.810 1.00 81.31 253 ILE A CA 1
ATOM 2020 C C . ILE A 1 253 ? 6.614 -1.407 5.487 1.00 81.31 253 ILE A C 1
ATOM 2022 O O . ILE A 1 253 ? 6.268 -0.510 4.706 1.00 81.31 253 ILE A O 1
ATOM 2026 N N . SER A 1 254 ? 7.589 -2.276 5.229 1.00 80.50 254 SER A N 1
ATOM 2027 C CA . SER A 1 254 ? 8.420 -2.241 4.025 1.00 80.50 254 SER A CA 1
ATOM 2028 C C . SER A 1 254 ? 8.332 -3.531 3.211 1.00 80.50 254 SER A C 1
ATOM 2030 O O . SER A 1 254 ? 8.018 -4.585 3.751 1.00 80.50 254 SER A O 1
ATOM 2032 N N . MET A 1 255 ? 8.583 -3.442 1.904 1.00 79.69 255 MET A N 1
ATOM 2033 C CA . MET A 1 255 ? 8.677 -4.587 0.991 1.00 79.69 255 MET A CA 1
ATOM 2034 C C . MET A 1 255 ? 10.037 -4.575 0.300 1.00 79.69 255 MET A C 1
ATOM 2036 O O . MET A 1 255 ? 10.468 -3.523 -0.173 1.00 79.69 255 MET A O 1
ATOM 2040 N N . VAL A 1 256 ? 10.692 -5.731 0.219 1.00 78.38 256 VAL A N 1
ATOM 2041 C CA . VAL A 1 256 ? 11.873 -5.926 -0.633 1.00 78.38 256 VAL A CA 1
ATOM 2042 C C . VAL A 1 256 ? 11.415 -5.992 -2.088 1.00 78.38 256 VAL A C 1
ATOM 2044 O O . VAL A 1 256 ? 10.504 -6.752 -2.400 1.00 78.38 256 VAL A O 1
ATOM 2047 N N . LEU A 1 257 ? 12.022 -5.195 -2.973 1.00 76.69 257 LEU A N 1
ATOM 2048 C CA . LEU A 1 257 ? 11.736 -5.250 -4.420 1.00 76.69 257 LEU A CA 1
ATOM 2049 C C . LEU A 1 257 ? 12.812 -5.958 -5.243 1.00 76.69 257 LEU A C 1
ATOM 2051 O O . LEU A 1 257 ? 12.665 -6.096 -6.454 1.00 76.69 257 LEU A O 1
ATOM 2055 N N . GLY A 1 258 ? 13.918 -6.343 -4.615 1.00 72.69 258 GLY A N 1
ATOM 2056 C CA . GLY A 1 258 ? 14.976 -7.089 -5.276 1.00 72.69 258 GLY A CA 1
ATOM 2057 C C . GLY A 1 258 ? 16.332 -6.917 -4.610 1.00 72.69 258 GLY A C 1
ATOM 2058 O O . GLY A 1 258 ? 16.550 -6.021 -3.784 1.00 72.69 258 GLY A O 1
ATOM 2059 N N . VAL A 1 259 ? 17.253 -7.792 -5.006 1.00 68.06 259 VAL A N 1
ATOM 2060 C CA . VAL A 1 259 ? 18.675 -7.681 -4.688 1.00 68.06 259 VAL A CA 1
ATOM 2061 C C . VAL A 1 259 ? 19.322 -6.794 -5.741 1.00 68.06 259 VAL A C 1
ATOM 2063 O O . VAL A 1 259 ? 19.211 -7.032 -6.945 1.00 68.06 259 VAL A O 1
ATOM 2066 N N . VAL A 1 260 ? 19.997 -5.745 -5.291 1.00 64.31 260 VAL A N 1
ATOM 2067 C CA . VAL A 1 260 ? 20.853 -4.930 -6.140 1.00 64.31 260 VAL A CA 1
ATOM 2068 C C . VAL A 1 260 ? 22.156 -5.693 -6.335 1.00 64.31 260 VAL A C 1
ATOM 2070 O O . VAL A 1 260 ? 23.154 -5.423 -5.669 1.00 64.31 260 VAL A O 1
ATOM 2073 N N . ASP A 1 261 ? 22.152 -6.662 -7.245 1.00 58.75 261 ASP A N 1
ATOM 2074 C CA . ASP A 1 261 ? 23.400 -7.253 -7.713 1.00 58.75 261 ASP A CA 1
ATOM 2075 C C . ASP A 1 261 ? 24.158 -6.191 -8.521 1.00 58.75 261 ASP A C 1
ATOM 2077 O O . ASP A 1 261 ? 23.941 -5.989 -9.715 1.00 58.75 261 ASP A O 1
ATOM 2081 N N . GLU A 1 262 ? 25.053 -5.475 -7.841 1.00 54.28 262 GLU A N 1
ATOM 2082 C CA . GLU A 1 262 ? 26.113 -4.682 -8.472 1.00 54.28 262 GLU A CA 1
ATOM 2083 C C . GLU A 1 262 ? 27.387 -5.519 -8.664 1.00 54.28 262 GLU A C 1
ATOM 2085 O O . GLU A 1 262 ? 28.457 -4.948 -8.857 1.00 54.28 262 GLU A O 1
ATOM 2090 N N . THR A 1 263 ? 27.332 -6.855 -8.562 1.00 42.84 263 THR A N 1
ATOM 2091 C CA . THR A 1 263 ? 28.546 -7.676 -8.478 1.00 42.84 263 THR A CA 1
ATOM 2092 C C . THR A 1 263 ? 29.460 -7.520 -9.694 1.00 42.84 263 THR A C 1
ATOM 2094 O O . THR A 1 263 ? 29.243 -8.156 -10.722 1.00 42.84 263 THR A O 1
ATOM 2097 N N . THR A 1 264 ? 30.544 -6.773 -9.439 1.00 37.50 264 THR A N 1
ATOM 2098 C CA . THR A 1 264 ? 31.935 -6.891 -9.933 1.00 37.50 264 THR A CA 1
ATOM 2099 C C . THR A 1 264 ? 32.216 -6.708 -11.416 1.00 37.50 264 THR A C 1
ATOM 2101 O O . THR A 1 264 ? 31.812 -7.564 -12.228 1.00 37.50 264 THR A O 1
#